Protein AF-A0A3L7UHC8-F1 (afdb_monomer_lite)

Radius of gyration: 29.89 Å; chains: 1; bounding box: 54×93×77 Å

Structure (mmCIF, N/CA/C/O backbone):
data_AF-A0A3L7UHC8-F1
#
_entry.id   AF-A0A3L7UHC8-F1
#
loop_
_atom_site.group_PDB
_atom_site.id
_atom_site.type_symbol
_atom_site.label_atom_id
_atom_site.label_alt_id
_atom_site.label_comp_id
_atom_site.label_asym_id
_atom_site.label_entity_id
_atom_site.label_seq_id
_atom_site.pdbx_PDB_ins_code
_atom_site.Cartn_x
_atom_site.Cartn_y
_atom_site.Cartn_z
_atom_site.occupancy
_atom_site.B_iso_or_equiv
_atom_site.auth_seq_id
_atom_site.auth_comp_id
_atom_site.auth_asym_id
_atom_site.auth_atom_id
_atom_site.pdbx_PDB_model_num
ATOM 1 N N . MET A 1 1 ? 0.413 15.282 1.209 1.00 31.16 1 MET A N 1
ATOM 2 C CA . MET A 1 1 ? 1.283 16.428 0.841 1.00 31.16 1 MET A CA 1
ATOM 3 C C . MET A 1 1 ? 1.258 16.576 -0.677 1.00 31.16 1 MET A C 1
ATOM 5 O O . MET A 1 1 ? 1.515 15.592 -1.355 1.00 31.16 1 MET A O 1
ATOM 9 N N . LYS A 1 2 ? 0.873 17.742 -1.217 1.00 27.38 2 LYS A N 1
ATOM 10 C CA . LYS A 1 2 ? 0.782 17.977 -2.672 1.00 27.38 2 LYS A CA 1
ATOM 11 C C . LYS A 1 2 ? 2.159 18.363 -3.230 1.00 27.38 2 LYS A C 1
ATOM 13 O O . LYS A 1 2 ? 2.728 19.354 -2.784 1.00 27.38 2 LYS A O 1
ATOM 18 N N . PHE A 1 3 ? 2.665 17.609 -4.205 1.00 29.52 3 PHE A N 1
ATOM 19 C CA . PHE A 1 3 ? 3.822 17.989 -5.020 1.00 29.52 3 PHE A CA 1
ATOM 20 C C . PHE A 1 3 ? 3.329 18.701 -6.285 1.00 29.52 3 PHE A C 1
ATOM 22 O O . PHE A 1 3 ? 2.636 18.106 -7.104 1.00 29.52 3 PHE A O 1
ATOM 29 N N . SER A 1 4 ? 3.673 19.979 -6.442 1.00 35.22 4 SER A N 1
ATOM 30 C CA . SER A 1 4 ? 3.454 20.737 -7.676 1.00 35.22 4 SER A CA 1
ATOM 31 C C . SER A 1 4 ? 4.645 20.548 -8.615 1.00 35.22 4 SER A C 1
ATOM 33 O O . SER A 1 4 ? 5.765 20.950 -8.294 1.00 35.22 4 SER A O 1
ATOM 35 N N . SER A 1 5 ? 4.397 19.937 -9.773 1.00 32.00 5 SER A N 1
ATOM 36 C CA . SER A 1 5 ? 5.367 19.745 -10.847 1.00 32.00 5 SER A CA 1
ATOM 37 C C . SER A 1 5 ? 5.639 21.050 -11.594 1.00 32.00 5 SER A C 1
ATOM 39 O O . SER A 1 5 ? 4.734 21.667 -12.155 1.00 32.00 5 SER A O 1
ATOM 41 N N . TRP A 1 6 ? 6.910 21.426 -11.639 1.00 29.14 6 TRP A N 1
ATOM 42 C CA . TRP A 1 6 ? 7.476 22.415 -12.547 1.00 29.14 6 TRP A CA 1
ATOM 43 C C . TRP A 1 6 ? 7.747 21.735 -13.894 1.00 29.14 6 TRP A C 1
ATOM 45 O O . TRP A 1 6 ? 8.460 20.735 -13.918 1.00 29.14 6 TRP A O 1
ATOM 55 N N . LEU A 1 7 ? 7.240 22.274 -15.005 1.00 32.97 7 LEU A N 1
ATOM 56 C CA . LEU A 1 7 ? 7.819 22.033 -16.327 1.00 32.97 7 LEU A CA 1
ATOM 57 C C . LEU A 1 7 ? 7.725 23.293 -17.194 1.00 32.97 7 LEU A C 1
ATOM 59 O O . LEU A 1 7 ? 6.696 23.943 -17.344 1.00 32.97 7 LEU A O 1
ATOM 63 N N . SER A 1 8 ? 8.901 23.603 -17.709 1.00 38.16 8 SER A N 1
ATOM 64 C CA . SER A 1 8 ? 9.373 24.691 -18.550 1.00 38.16 8 SER A CA 1
ATOM 65 C C . SER A 1 8 ? 8.695 24.830 -19.914 1.00 38.16 8 SER A C 1
ATOM 67 O O . SER A 1 8 ? 8.388 23.836 -20.565 1.00 38.16 8 SER A O 1
ATOM 69 N N . SER A 1 9 ? 8.687 26.057 -20.445 1.00 33.69 9 SER A N 1
ATOM 70 C CA . SER A 1 9 ? 8.876 26.267 -21.884 1.00 33.69 9 SER A CA 1
ATOM 71 C C . SER A 1 9 ? 9.825 27.442 -22.145 1.00 33.69 9 SER A C 1
ATOM 73 O O . SER A 1 9 ? 9.627 28.569 -21.701 1.00 33.69 9 SER A O 1
ATOM 75 N N . TRP A 1 10 ? 10.917 27.136 -22.842 1.00 31.08 10 TRP A N 1
ATOM 76 C CA . TRP A 1 10 ? 11.768 28.087 -23.546 1.00 31.08 10 TRP A CA 1
ATOM 77 C C . TRP A 1 10 ? 11.286 28.133 -24.994 1.00 31.08 10 TRP A C 1
ATOM 79 O O . TRP A 1 10 ? 11.260 27.080 -25.621 1.00 31.08 10 TRP A O 1
ATOM 89 N N . THR A 1 11 ? 11.047 29.321 -25.560 1.00 38.72 11 THR A N 1
ATOM 90 C CA . THR A 1 11 ? 11.481 29.617 -26.938 1.00 38.72 11 THR A CA 1
ATOM 91 C C . THR A 1 11 ? 11.469 31.113 -27.279 1.00 38.72 11 THR A C 1
ATOM 93 O O . THR A 1 11 ? 10.425 31.749 -27.283 1.00 38.72 11 THR A O 1
ATOM 96 N N . ARG A 1 12 ? 12.651 31.543 -27.746 1.00 37.22 12 ARG A N 1
ATOM 97 C CA . ARG A 1 12 ? 12.969 32.477 -28.849 1.00 37.22 12 ARG A CA 1
ATOM 98 C C . ARG A 1 12 ? 12.995 33.999 -28.620 1.00 37.22 12 ARG A C 1
ATOM 100 O O . ARG A 1 12 ? 12.130 34.615 -28.019 1.00 37.22 12 ARG A O 1
ATOM 107 N N . ARG A 1 13 ? 14.086 34.546 -29.175 1.00 38.66 13 ARG A N 1
ATOM 108 C CA . ARG A 1 13 ? 14.551 35.937 -29.253 1.00 38.66 13 ARG A CA 1
ATOM 109 C C . ARG A 1 13 ? 13.853 36.748 -30.355 1.00 38.66 13 ARG A C 1
ATOM 111 O O . ARG A 1 13 ? 13.369 36.165 -31.320 1.00 38.66 13 ARG A O 1
ATOM 118 N N . ALA A 1 14 ? 14.105 38.060 -30.249 1.00 37.09 14 ALA A N 1
ATOM 119 C CA . ALA A 1 14 ? 13.962 39.161 -31.214 1.00 37.09 14 ALA A CA 1
ATOM 120 C C . ALA A 1 14 ? 12.533 39.735 -31.249 1.00 37.09 14 ALA A C 1
ATOM 122 O O . ALA A 1 14 ? 11.568 38.992 -31.251 1.00 37.09 14 ALA A O 1
ATOM 123 N N . ASP A 1 15 ? 12.320 41.048 -31.168 1.00 36.75 15 ASP A N 1
ATOM 124 C CA . ASP A 1 15 ? 12.885 42.028 -32.089 1.00 36.75 15 ASP A CA 1
ATOM 125 C C . ASP A 1 15 ? 12.864 43.466 -31.533 1.00 36.75 15 ASP A C 1
ATOM 127 O O . ASP A 1 15 ? 12.086 43.837 -30.654 1.00 36.75 15 ASP A O 1
ATOM 131 N N . TRP A 1 16 ? 13.751 44.272 -32.095 1.00 34.25 16 TRP A N 1
ATOM 132 C CA . TRP A 1 16 ? 13.975 45.686 -31.857 1.00 34.25 16 TRP A CA 1
ATOM 133 C C . TRP A 1 16 ? 13.026 46.499 -32.743 1.00 34.25 16 TRP A C 1
ATOM 135 O O . TRP A 1 16 ? 13.090 46.403 -33.964 1.00 34.25 16 TRP A O 1
ATOM 145 N N . SER A 1 17 ? 12.223 47.405 -32.178 1.00 39.28 17 SER A N 1
ATOM 146 C CA . SER A 1 17 ? 11.761 48.558 -32.960 1.00 39.28 17 SER A CA 1
ATOM 147 C C . SER A 1 17 ? 11.597 49.811 -32.103 1.00 39.28 17 SER A C 1
ATOM 149 O O . SER A 1 17 ? 10.960 49.828 -31.051 1.00 39.28 17 SER A O 1
ATOM 151 N N . LYS A 1 18 ? 12.253 50.875 -32.570 1.00 44.50 18 LYS A N 1
ATOM 152 C CA . LYS A 1 18 ? 12.157 52.242 -32.067 1.00 44.50 18 LYS A CA 1
ATOM 153 C C . LYS A 1 18 ? 10.844 52.831 -32.564 1.00 44.50 18 LYS A C 1
ATOM 155 O O . LYS A 1 18 ? 10.609 52.814 -33.768 1.00 44.50 18 LYS A O 1
ATOM 160 N N . ASN A 1 19 ? 10.058 53.446 -31.682 1.00 40.25 19 ASN A N 1
ATOM 161 C CA . ASN A 1 19 ? 8.968 54.315 -32.111 1.00 40.25 19 ASN A CA 1
ATOM 162 C C . ASN A 1 19 ? 9.126 55.712 -31.505 1.00 40.25 19 ASN A C 1
ATOM 164 O O . ASN A 1 19 ? 8.713 56.008 -30.389 1.00 40.25 19 ASN A O 1
ATOM 168 N N . THR A 1 20 ? 9.767 56.580 -32.282 1.00 43.72 20 THR A N 1
ATOM 169 C CA . THR A 1 20 ? 9.720 58.034 -32.146 1.00 43.72 20 THR A CA 1
ATOM 170 C C . THR A 1 20 ? 8.396 58.551 -32.694 1.00 43.72 20 THR A C 1
ATOM 172 O O . THR A 1 20 ? 8.173 58.485 -33.903 1.00 43.72 20 THR A O 1
ATOM 175 N N . ARG A 1 21 ? 7.568 59.177 -31.852 1.00 40.31 21 ARG A N 1
ATOM 176 C CA . ARG A 1 21 ? 6.624 60.206 -32.308 1.00 40.31 21 ARG A CA 1
ATOM 177 C C . ARG A 1 21 ? 6.673 61.420 -31.390 1.00 40.31 21 ARG A C 1
ATOM 179 O O . ARG A 1 21 ? 6.326 61.369 -30.217 1.00 40.31 21 ARG A O 1
ATOM 186 N N . ARG A 1 22 ? 7.147 62.513 -31.989 1.00 38.06 22 ARG A N 1
ATOM 187 C CA . ARG A 1 22 ? 7.043 63.892 -31.518 1.00 38.06 22 ARG A CA 1
ATOM 188 C C . ARG A 1 22 ? 5.579 64.315 -31.596 1.00 38.06 22 ARG A C 1
ATOM 190 O O . ARG A 1 22 ? 5.016 64.280 -32.684 1.00 38.06 22 ARG A O 1
ATOM 197 N N . THR A 1 23 ? 5.043 64.850 -30.509 1.00 43.47 23 THR A N 1
ATOM 198 C CA . THR A 1 23 ? 3.984 65.863 -30.571 1.00 43.47 23 THR A CA 1
ATOM 199 C C . THR A 1 23 ? 4.251 66.921 -29.511 1.00 43.47 23 THR A C 1
ATOM 201 O O . THR A 1 23 ? 4.270 66.640 -28.315 1.00 43.47 23 THR A O 1
ATOM 204 N N . ALA A 1 24 ? 4.500 68.136 -30.002 1.00 40.25 24 ALA A N 1
ATOM 205 C CA . ALA A 1 24 ? 4.429 69.391 -29.266 1.00 40.25 24 ALA A CA 1
ATOM 206 C C . ALA A 1 24 ? 3.095 69.449 -28.493 1.00 40.25 24 ALA A C 1
ATOM 208 O O . ALA A 1 24 ? 2.063 69.039 -29.006 1.00 40.25 24 ALA A O 1
ATOM 209 N N . GLY A 1 25 ? 3.056 69.857 -27.231 1.00 37.41 25 GLY A N 1
ATOM 210 C CA . GLY A 1 25 ? 3.494 71.169 -26.781 1.00 37.41 25 GLY A CA 1
ATOM 211 C C . GLY A 1 25 ? 2.281 72.096 -26.724 1.00 37.41 25 GLY A C 1
ATOM 212 O O . GLY A 1 25 ? 2.144 72.987 -27.553 1.00 37.41 25 GLY A O 1
ATOM 213 N N . ARG A 1 26 ? 1.398 71.887 -25.740 1.00 38.38 26 ARG A N 1
ATOM 214 C CA . ARG A 1 26 ? 0.415 72.892 -25.321 1.00 38.38 26 ARG A CA 1
ATOM 215 C C . ARG A 1 26 ? 0.390 72.932 -23.796 1.00 38.38 26 ARG A C 1
ATOM 217 O O . ARG A 1 26 ? -0.016 71.978 -23.142 1.00 38.38 26 ARG A O 1
ATOM 224 N N . ARG A 1 27 ? 0.940 74.020 -23.257 1.00 40.25 27 ARG A N 1
ATOM 225 C CA . ARG A 1 27 ? 1.004 74.327 -21.829 1.00 40.25 27 ARG A CA 1
ATOM 226 C C . ARG A 1 27 ? -0.381 74.766 -21.368 1.00 40.25 27 ARG A C 1
ATOM 228 O O . ARG A 1 27 ? -0.814 75.838 -21.771 1.00 40.25 27 ARG A O 1
ATOM 235 N N . ASN A 1 28 ? -1.013 73.975 -20.509 1.00 43.28 28 ASN A N 1
ATOM 236 C CA . ASN A 1 28 ? -2.066 74.456 -19.624 1.00 43.28 28 ASN A CA 1
ATOM 237 C C . ASN A 1 28 ? -1.574 74.279 -18.188 1.00 43.28 28 ASN A C 1
ATOM 239 O O . ASN A 1 28 ? -1.366 73.165 -17.714 1.00 43.28 28 ASN A O 1
ATOM 243 N N . SER A 1 29 ? -1.322 75.415 -17.548 1.00 48.50 29 SER A N 1
ATOM 244 C CA . SER A 1 29 ? -0.956 75.543 -16.147 1.00 48.50 29 SER A CA 1
ATOM 245 C C . SER A 1 29 ? -2.199 75.358 -15.283 1.00 48.50 29 SER A C 1
ATOM 247 O O . SER A 1 29 ? -3.088 76.200 -15.313 1.00 48.50 29 SER A O 1
ATOM 249 N N . ALA A 1 30 ? -2.244 74.281 -14.511 1.00 40.09 30 ALA A N 1
ATOM 250 C CA . ALA A 1 30 ? -2.986 74.177 -13.260 1.00 40.09 30 ALA A CA 1
ATOM 251 C C . ALA A 1 30 ? -2.493 72.902 -12.577 1.00 40.09 30 ALA A C 1
ATOM 253 O O . ALA A 1 30 ? -2.574 71.830 -13.167 1.00 40.09 30 ALA A O 1
ATOM 254 N N . ALA A 1 31 ? -1.928 73.017 -11.379 1.00 47.94 31 ALA A N 1
ATOM 255 C CA . ALA A 1 31 ? -1.632 71.864 -10.543 1.00 47.94 31 ALA A CA 1
ATOM 256 C C . ALA A 1 31 ? -2.908 71.494 -9.774 1.00 47.94 31 ALA A C 1
ATOM 258 O O . ALA A 1 31 ? -3.358 72.313 -8.970 1.00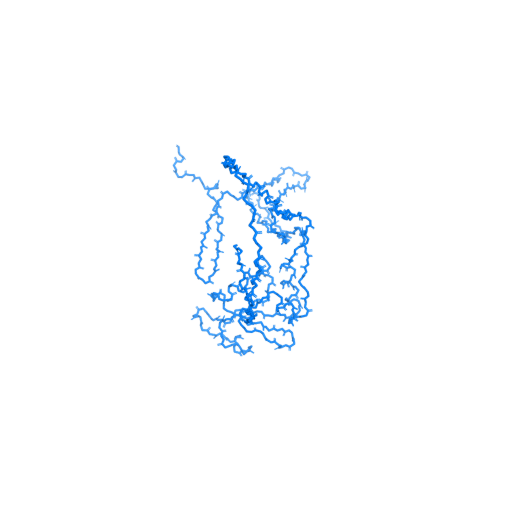 47.94 31 ALA A O 1
ATOM 259 N N . PRO A 1 32 ? -3.503 70.305 -9.971 1.00 43.72 32 PRO A N 1
ATOM 260 C CA . PRO A 1 32 ? -4.400 69.740 -8.988 1.00 43.72 32 PRO A CA 1
ATOM 261 C C . PRO A 1 32 ? -3.586 68.876 -8.022 1.00 43.72 32 PRO A C 1
ATOM 263 O O . PRO A 1 32 ? -2.733 68.079 -8.416 1.00 43.72 32 PRO A O 1
ATOM 266 N N . PHE A 1 33 ? -3.840 69.086 -6.738 1.00 41.47 33 PHE A N 1
ATOM 267 C CA . PHE A 1 33 ? -3.337 68.284 -5.636 1.00 41.47 33 PHE A CA 1
ATOM 268 C C . PHE A 1 33 ? -3.555 66.794 -5.923 1.00 41.47 33 PHE A C 1
ATOM 270 O O . PHE A 1 33 ? -4.668 66.366 -6.225 1.00 41.47 33 PHE A O 1
ATOM 277 N N . GLY A 1 34 ? -2.475 66.014 -5.856 1.00 37.62 34 GLY A N 1
ATOM 278 C CA . GLY A 1 34 ? -2.530 64.571 -6.027 1.00 37.62 34 GLY A CA 1
ATOM 279 C C . GLY A 1 34 ? -3.287 63.934 -4.870 1.00 37.62 34 GLY A C 1
ATOM 280 O O . GLY A 1 34 ? -2.722 63.719 -3.802 1.00 37.62 34 GLY A O 1
ATOM 281 N N . HIS A 1 35 ? -4.553 63.602 -5.091 1.00 47.78 35 HIS A N 1
ATOM 282 C CA . HIS A 1 35 ? -5.175 62.502 -4.375 1.00 47.78 35 HIS A CA 1
ATOM 283 C C . HIS A 1 35 ? -4.781 61.237 -5.130 1.00 47.78 35 HIS A C 1
ATOM 285 O O . HIS A 1 35 ? -5.122 61.080 -6.300 1.00 47.78 35 HIS A O 1
ATOM 291 N N . ALA A 1 36 ? -3.989 60.375 -4.496 1.00 47.12 36 ALA A N 1
ATOM 292 C CA . ALA A 1 36 ? -3.724 59.055 -5.041 1.00 47.12 36 ALA A CA 1
ATOM 293 C C . ALA A 1 36 ? -5.064 58.312 -5.136 1.00 47.12 36 ALA A C 1
ATOM 295 O O . ALA A 1 36 ? -5.657 57.977 -4.110 1.00 47.12 36 ALA A O 1
ATOM 296 N N . GLU A 1 37 ? -5.564 58.089 -6.351 1.00 51.12 37 GLU A N 1
ATOM 297 C CA . GLU A 1 37 ? -6.642 57.130 -6.565 1.00 51.12 37 GLU A CA 1
ATOM 298 C C . GLU A 1 37 ? -6.097 55.747 -6.210 1.00 51.12 37 GLU A C 1
ATOM 300 O O . GLU A 1 37 ? -5.252 55.180 -6.905 1.00 51.12 37 GLU A O 1
ATOM 305 N N . VAL A 1 38 ? -6.559 55.212 -5.083 1.00 46.94 38 VAL A N 1
ATOM 306 C CA . VAL A 1 38 ? -6.360 53.807 -4.748 1.00 46.94 38 VAL A CA 1
ATOM 307 C C . VAL A 1 38 ? -7.231 53.012 -5.716 1.00 46.94 38 VAL A C 1
ATOM 309 O O . VAL A 1 38 ? -8.436 52.881 -5.515 1.00 46.94 38 VAL A O 1
ATOM 312 N N . SER A 1 39 ? -6.629 52.500 -6.790 1.00 49.91 39 SER A N 1
ATOM 313 C CA . SER A 1 39 ? -7.257 51.462 -7.607 1.00 49.91 39 SER A CA 1
ATOM 314 C C . SER A 1 39 ? -7.357 50.197 -6.761 1.00 49.91 39 SER A C 1
ATOM 316 O O . SER A 1 39 ? -6.395 49.444 -6.620 1.00 49.91 39 SER A O 1
ATOM 318 N N . MET A 1 40 ? -8.520 49.987 -6.148 1.00 46.53 40 MET A N 1
ATOM 319 C CA . MET A 1 40 ? -8.875 48.709 -5.547 1.00 46.53 40 MET A CA 1
ATOM 320 C C . MET A 1 40 ? -9.171 47.723 -6.676 1.00 46.53 40 MET A C 1
ATOM 322 O O . MET A 1 40 ? -10.309 47.587 -7.120 1.00 46.53 40 MET A O 1
ATOM 326 N N . SER A 1 41 ? -8.138 47.037 -7.154 1.00 45.50 41 SER A N 1
ATOM 327 C CA . SER A 1 41 ? -8.334 45.805 -7.910 1.00 45.50 41 SER A CA 1
ATOM 328 C C . SER A 1 41 ? -8.794 44.741 -6.920 1.00 45.50 41 SER A C 1
ATOM 330 O O . SER A 1 41 ? -7.981 44.143 -6.220 1.00 45.50 41 SER A O 1
ATOM 332 N N . ALA A 1 42 ? -10.106 44.545 -6.807 1.00 53.47 42 ALA A N 1
ATOM 333 C CA . ALA A 1 42 ? -10.628 43.322 -6.222 1.00 53.47 42 ALA A CA 1
ATOM 334 C C . ALA A 1 42 ? -10.271 42.192 -7.191 1.00 53.47 42 ALA A C 1
ATOM 336 O O . ALA A 1 42 ? -10.889 42.066 -8.249 1.00 53.47 42 ALA A O 1
ATOM 337 N N . GLU A 1 43 ? -9.236 41.417 -6.870 1.00 54.62 43 GLU A N 1
ATOM 338 C CA . GLU A 1 43 ? -9.031 40.129 -7.522 1.00 54.62 43 GLU A CA 1
ATOM 339 C C . GLU A 1 43 ? -10.286 39.293 -7.233 1.00 54.62 43 GLU A C 1
ATOM 341 O O . GLU A 1 43 ? -10.607 39.071 -6.058 1.00 54.62 43 GLU A O 1
ATOM 346 N N . PRO A 1 44 ? -11.067 38.899 -8.258 1.00 55.56 44 PRO A N 1
ATOM 347 C CA . PRO A 1 44 ? -12.171 37.986 -8.037 1.00 55.56 44 PRO A CA 1
ATOM 348 C C . PRO A 1 44 ? -11.571 36.733 -7.410 1.00 55.56 44 PRO A C 1
ATOM 350 O O . PRO A 1 44 ? -10.617 36.169 -7.941 1.00 55.56 44 PRO A O 1
ATOM 353 N N . LEU A 1 45 ? -12.091 36.352 -6.243 1.00 40.81 45 LEU A N 1
ATOM 354 C CA . LEU A 1 45 ? -11.696 35.122 -5.576 1.00 40.81 45 LEU A CA 1
ATOM 355 C C . LEU A 1 45 ? -11.877 33.999 -6.597 1.00 40.81 45 LEU A C 1
ATOM 357 O O . LEU A 1 45 ? -13.014 33.692 -6.958 1.00 40.81 45 LEU A O 1
ATOM 361 N N . GLU A 1 46 ? -10.767 33.444 -7.094 1.00 53.41 46 GLU A N 1
ATOM 362 C CA . GLU A 1 46 ? -10.777 32.221 -7.891 1.00 53.41 46 GLU A CA 1
ATOM 363 C C . GLU A 1 46 ? -11.742 31.259 -7.191 1.00 53.41 46 GLU A C 1
ATOM 365 O O . GLU A 1 46 ? -11.598 31.060 -5.974 1.00 53.41 46 GLU A O 1
ATOM 370 N N . PRO A 1 47 ? -12.766 30.725 -7.881 1.00 51.78 47 PRO A N 1
ATOM 371 C CA . PRO A 1 47 ? -13.688 29.805 -7.251 1.00 51.78 47 PRO A CA 1
ATOM 372 C C . PRO A 1 47 ? -12.849 28.652 -6.709 1.00 51.78 47 PRO A C 1
ATOM 374 O O . PRO A 1 47 ? -12.314 27.843 -7.467 1.00 51.78 47 PRO A O 1
ATOM 377 N N . ARG A 1 48 ? -12.686 28.592 -5.379 1.00 44.84 48 ARG A N 1
ATOM 378 C CA . ARG A 1 48 ? -12.175 27.390 -4.730 1.00 44.84 48 ARG A CA 1
ATOM 379 C C . ARG A 1 48 ? -13.141 26.310 -5.177 1.00 44.84 48 ARG A C 1
ATOM 381 O O . ARG A 1 48 ? -14.310 26.384 -4.806 1.00 44.84 48 ARG A O 1
ATOM 388 N N . LEU A 1 49 ? -12.675 25.377 -6.010 1.00 50.22 49 LEU A N 1
ATOM 389 C CA . LEU A 1 49 ? -13.410 24.153 -6.282 1.00 50.22 49 LEU A CA 1
ATOM 390 C C . LEU A 1 49 ? -13.737 23.560 -4.915 1.00 50.22 49 LEU A C 1
ATOM 392 O O . LEU A 1 49 ? -12.868 23.018 -4.230 1.00 50.22 49 LEU A O 1
ATOM 396 N N . VAL A 1 50 ? -14.981 23.743 -4.493 1.00 48.84 50 VAL A N 1
ATOM 397 C CA . VAL A 1 50 ? -15.594 22.880 -3.508 1.00 48.84 50 VAL A CA 1
ATOM 398 C C . VAL A 1 50 ? -15.686 21.569 -4.268 1.00 48.84 50 VAL A C 1
ATOM 400 O O . VAL A 1 50 ? -16.470 21.464 -5.209 1.00 48.84 50 VAL A O 1
ATOM 403 N N . LEU A 1 51 ? -14.774 20.640 -3.979 1.00 53.69 51 LEU A N 1
ATOM 404 C CA . LEU A 1 51 ? -14.957 19.253 -4.377 1.00 53.69 51 LEU A CA 1
ATOM 405 C C . LEU A 1 51 ? -16.276 18.853 -3.721 1.00 53.69 51 LEU A C 1
ATOM 407 O O . LEU A 1 51 ? -16.356 18.724 -2.504 1.00 53.69 51 LEU A O 1
ATOM 411 N N . ASP A 1 52 ? -17.344 18.842 -4.510 1.00 64.94 52 ASP A N 1
ATOM 412 C CA . ASP A 1 52 ? -18.595 18.237 -4.092 1.00 64.94 52 ASP A CA 1
ATOM 413 C C . ASP A 1 52 ? -18.260 16.775 -3.764 1.00 64.94 52 ASP A C 1
ATOM 415 O O . ASP A 1 52 ? -17.534 16.125 -4.523 1.00 64.94 52 ASP A O 1
ATOM 419 N N . ALA A 1 53 ? -18.740 16.278 -2.624 1.00 63.38 53 ALA A N 1
ATOM 420 C CA . ALA A 1 53 ? -18.522 14.903 -2.169 1.00 63.38 53 ALA A CA 1
ATOM 421 C C . ALA A 1 53 ? -18.985 13.864 -3.214 1.00 63.38 53 ALA A C 1
ATOM 423 O O . ALA A 1 53 ? -18.600 12.702 -3.157 1.00 63.38 53 ALA A O 1
ATOM 424 N N . SER A 1 54 ? -19.784 14.281 -4.206 1.00 70.25 54 SER A N 1
ATOM 425 C CA . SER A 1 54 ? -20.198 13.463 -5.349 1.00 70.25 54 SER A CA 1
ATOM 426 C C . SER A 1 54 ? -19.312 13.575 -6.602 1.00 70.25 54 SER A C 1
ATOM 428 O O . SER A 1 54 ? -19.623 12.958 -7.622 1.00 70.25 54 SER A O 1
ATOM 430 N N . THR A 1 55 ? -18.212 14.338 -6.567 1.00 78.06 55 THR A N 1
ATOM 431 C CA . THR A 1 55 ? -17.266 14.411 -7.690 1.00 78.06 55 THR A CA 1
ATOM 432 C C . THR A 1 55 ? -16.465 13.112 -7.801 1.00 78.06 55 THR A C 1
ATOM 434 O O . THR A 1 55 ? -15.728 12.772 -6.877 1.00 78.06 55 THR A O 1
ATOM 437 N N . PRO A 1 56 ? -16.571 12.366 -8.919 1.00 79.50 56 PRO A N 1
ATOM 438 C CA . PRO A 1 56 ? -15.754 11.178 -9.114 1.00 79.50 56 PRO A CA 1
ATOM 439 C C . PRO A 1 56 ? -14.272 11.551 -9.170 1.00 79.50 56 PRO A C 1
ATOM 441 O O . PRO A 1 56 ? -13.893 12.485 -9.880 1.00 79.50 56 PRO A O 1
ATOM 444 N N . VAL A 1 57 ? -13.449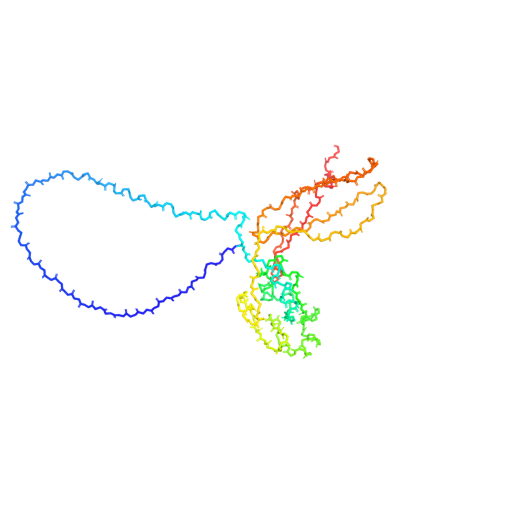 10.794 -8.451 1.00 86.69 57 VAL A N 1
ATOM 445 C CA . VAL A 1 57 ? -11.986 10.882 -8.499 1.00 86.69 57 VAL A CA 1
ATOM 446 C C . VAL A 1 57 ? -11.383 9.528 -8.858 1.00 86.69 57 VAL A C 1
ATOM 448 O O . VAL A 1 57 ? -12.089 8.520 -8.884 1.00 86.69 57 VAL A O 1
ATOM 451 N N . ASP A 1 58 ? -10.071 9.493 -9.095 1.00 91.62 58 ASP A N 1
ATOM 452 C CA . ASP A 1 58 ? -9.318 8.255 -9.301 1.00 91.62 58 ASP A CA 1
ATOM 453 C C . ASP A 1 58 ? -9.529 7.274 -8.131 1.00 91.62 58 ASP A C 1
ATOM 455 O O . ASP A 1 58 ? -9.010 7.461 -7.031 1.00 91.62 58 ASP A O 1
ATOM 459 N N . ASP A 1 59 ? -10.244 6.179 -8.384 1.00 93.06 59 ASP A N 1
ATOM 460 C CA . ASP A 1 59 ? -10.405 5.079 -7.437 1.00 93.06 59 ASP A CA 1
ATOM 461 C C . ASP A 1 59 ? -9.171 4.169 -7.508 1.00 93.06 59 ASP A C 1
ATOM 463 O O . ASP A 1 59 ? -9.078 3.208 -8.285 1.00 93.06 59 ASP A O 1
ATOM 467 N N . LEU A 1 60 ? -8.184 4.501 -6.677 1.00 93.44 60 LEU A N 1
ATOM 468 C CA . LEU A 1 60 ? -6.893 3.817 -6.627 1.00 93.44 60 LEU A CA 1
ATOM 469 C C . LEU A 1 60 ? -7.003 2.370 -6.130 1.00 93.44 60 LEU A C 1
ATOM 471 O O . LEU A 1 60 ? -6.203 1.518 -6.532 1.00 93.44 60 LEU A O 1
ATOM 475 N N . ALA A 1 61 ? -8.004 2.060 -5.301 1.00 92.44 61 ALA A N 1
ATOM 476 C CA . ALA A 1 61 ? -8.256 0.702 -4.836 1.00 92.44 61 ALA A CA 1
ATOM 477 C C . ALA A 1 61 ? -8.821 -0.173 -5.958 1.00 92.44 61 ALA A C 1
ATOM 479 O O . ALA A 1 61 ? -8.354 -1.300 -6.162 1.00 92.44 61 ALA A O 1
ATOM 480 N N . ALA A 1 62 ? -9.786 0.343 -6.722 1.00 92.88 62 ALA A N 1
ATOM 481 C CA . ALA A 1 62 ? -10.295 -0.331 -7.909 1.00 92.88 62 ALA A CA 1
ATOM 482 C C . ALA A 1 62 ? -9.204 -0.481 -8.975 1.00 92.88 62 ALA A C 1
ATOM 484 O O . ALA A 1 62 ? -9.066 -1.559 -9.559 1.00 92.88 62 ALA A O 1
ATOM 485 N N . PHE A 1 63 ? -8.376 0.547 -9.182 1.00 96.56 63 PHE A N 1
ATOM 486 C CA . PHE A 1 63 ? -7.266 0.482 -10.130 1.00 96.56 63 PHE A CA 1
ATOM 487 C C . PHE A 1 63 ? -6.238 -0.594 -9.752 1.00 96.56 63 PHE A C 1
ATOM 489 O O . PHE A 1 63 ? -5.859 -1.407 -10.595 1.00 96.56 63 PHE A O 1
ATOM 496 N N . ALA A 1 64 ? -5.835 -0.676 -8.479 1.00 97.00 64 ALA A N 1
ATOM 497 C CA . ALA A 1 64 ? -4.915 -1.708 -7.998 1.00 97.00 64 ALA A CA 1
ATOM 498 C C . ALA A 1 64 ? -5.463 -3.134 -8.204 1.00 97.00 64 ALA A C 1
ATOM 500 O O . ALA A 1 64 ? -4.743 -4.017 -8.680 1.00 97.00 64 ALA A O 1
ATOM 501 N N . LYS A 1 65 ? -6.753 -3.354 -7.909 1.00 95.94 65 LYS A N 1
ATOM 502 C CA . LYS A 1 65 ? -7.440 -4.631 -8.173 1.00 95.94 65 LYS A CA 1
ATOM 503 C C . LYS A 1 65 ? -7.478 -4.946 -9.669 1.00 95.94 65 LYS A C 1
ATOM 505 O O . LYS A 1 65 ? -7.217 -6.084 -10.056 1.00 95.94 65 LYS A O 1
ATOM 510 N N . ALA A 1 66 ? -7.764 -3.952 -10.510 1.00 97.44 66 ALA A N 1
ATOM 511 C CA . ALA A 1 66 ? -7.799 -4.111 -11.959 1.00 97.44 66 ALA A CA 1
ATOM 512 C C . ALA A 1 66 ? -6.419 -4.484 -12.523 1.00 97.44 66 ALA A C 1
ATOM 514 O O . ALA A 1 66 ? -6.326 -5.429 -13.302 1.00 97.44 66 ALA A O 1
ATOM 515 N N . LEU A 1 67 ? -5.345 -3.826 -12.071 1.00 98.06 67 LEU A N 1
ATOM 516 C CA . LEU A 1 67 ? -3.968 -4.174 -12.435 1.00 98.06 67 LEU A CA 1
ATOM 517 C C . LEU A 1 67 ? -3.633 -5.624 -12.069 1.00 98.06 67 LEU A C 1
ATOM 519 O O . LEU A 1 67 ? -3.153 -6.376 -12.918 1.00 98.06 67 LEU A O 1
ATOM 523 N N . LYS A 1 68 ? -3.932 -6.038 -10.831 1.00 97.88 68 LYS A N 1
ATOM 524 C CA . LYS A 1 68 ? -3.724 -7.419 -10.374 1.00 97.88 68 LYS A CA 1
ATOM 525 C C . LYS A 1 68 ? -4.500 -8.423 -11.230 1.00 97.88 68 LYS A C 1
ATOM 527 O O . LYS A 1 68 ? -3.923 -9.408 -11.683 1.00 97.88 68 LYS A O 1
ATOM 532 N N . ASN A 1 69 ? -5.779 -8.161 -11.494 1.00 97.69 69 ASN A N 1
ATOM 533 C CA . ASN A 1 69 ? -6.621 -9.024 -12.327 1.00 97.69 69 ASN A CA 1
ATOM 534 C C . ASN A 1 69 ? -6.154 -9.060 -13.791 1.00 97.69 69 ASN A C 1
ATOM 536 O O . ASN A 1 69 ? -6.268 -10.091 -14.446 1.00 97.69 69 ASN A O 1
ATOM 540 N N . GLY A 1 70 ? -5.583 -7.961 -14.287 1.00 96.62 70 GLY A N 1
ATOM 541 C CA . GLY A 1 70 ? -4.929 -7.868 -15.593 1.00 96.62 70 GLY A CA 1
ATOM 542 C C . GLY A 1 70 ? -3.551 -8.538 -15.659 1.00 96.62 70 GLY A C 1
ATOM 543 O O . GLY A 1 70 ? -2.887 -8.465 -16.691 1.00 96.62 70 GLY A O 1
ATOM 544 N N . GLY A 1 71 ? -3.096 -9.176 -14.575 1.00 96.62 71 GLY A N 1
ATOM 545 C CA . GLY A 1 71 ? -1.821 -9.889 -14.513 1.00 96.62 71 GLY A CA 1
ATOM 546 C C . GLY A 1 71 ? -0.597 -8.990 -14.325 1.00 96.62 71 GLY A C 1
ATOM 547 O O . GLY A 1 71 ? 0.526 -9.450 -14.529 1.00 96.62 71 GLY A O 1
ATOM 548 N N . ALA A 1 72 ? -0.776 -7.721 -13.947 1.00 98.06 72 ALA A N 1
ATOM 549 C CA . ALA A 1 72 ? 0.339 -6.856 -13.583 1.00 98.06 72 ALA A CA 1
ATOM 550 C C . ALA A 1 72 ? 0.904 -7.262 -12.214 1.00 98.06 72 ALA A C 1
ATOM 552 O O . ALA A 1 72 ? 0.174 -7.378 -11.228 1.00 98.06 72 ALA A O 1
ATOM 553 N N . THR A 1 73 ? 2.218 -7.456 -12.155 1.00 98.31 73 THR A N 1
ATOM 554 C CA . THR A 1 73 ? 2.960 -7.824 -10.947 1.00 98.31 73 THR A CA 1
ATOM 555 C C . THR A 1 73 ? 4.023 -6.774 -10.669 1.00 98.31 73 THR A C 1
ATOM 557 O O . THR A 1 73 ? 4.795 -6.421 -11.562 1.00 98.31 73 THR A O 1
ATOM 560 N N . LEU A 1 74 ? 4.057 -6.280 -9.433 1.00 98.56 74 LEU A N 1
ATOM 561 C CA . LEU A 1 74 ? 5.073 -5.355 -8.949 1.00 98.56 74 LEU A CA 1
ATOM 562 C C . LEU A 1 74 ? 6.132 -6.147 -8.185 1.00 98.56 74 LEU A C 1
ATOM 564 O O . LEU A 1 74 ? 5.903 -6.570 -7.056 1.00 98.56 74 LEU A O 1
ATOM 568 N N . TYR A 1 75 ? 7.296 -6.318 -8.792 1.00 98.50 75 TYR A N 1
ATOM 569 C CA . TYR A 1 75 ? 8.474 -6.857 -8.128 1.00 98.50 75 TYR A CA 1
ATOM 570 C C . TYR A 1 75 ? 9.255 -5.725 -7.469 1.00 98.50 75 TYR A C 1
ATOM 572 O O . TYR A 1 75 ? 9.404 -4.655 -8.055 1.00 98.50 75 TYR A O 1
ATOM 580 N N . GLY A 1 76 ? 9.780 -5.955 -6.276 1.00 97.31 76 GLY A N 1
ATOM 581 C CA . GLY A 1 76 ? 10.639 -4.996 -5.593 1.00 97.31 76 GLY A CA 1
ATOM 582 C C . GLY A 1 76 ? 10.960 -5.467 -4.188 1.00 97.31 76 GLY A C 1
ATOM 583 O O . GLY A 1 76 ? 10.521 -6.540 -3.771 1.00 97.31 76 GLY A O 1
ATOM 584 N N . ALA A 1 77 ? 11.738 -4.673 -3.467 1.00 96.19 77 ALA A N 1
ATOM 585 C CA . ALA A 1 77 ? 12.013 -4.928 -2.062 1.00 96.19 77 ALA A CA 1
ATOM 586 C C . ALA A 1 77 ? 11.135 -4.038 -1.179 1.00 96.19 77 ALA A C 1
ATOM 588 O O . ALA A 1 77 ? 11.097 -2.824 -1.367 1.00 96.19 77 ALA A O 1
ATOM 589 N N . ALA A 1 78 ? 10.435 -4.613 -0.202 1.00 92.81 78 ALA A N 1
ATOM 590 C CA . ALA A 1 78 ? 9.515 -3.868 0.660 1.00 92.81 78 ALA A CA 1
ATOM 591 C C . ALA A 1 78 ? 10.210 -2.800 1.523 1.00 92.81 78 ALA A C 1
ATOM 593 O O . ALA A 1 78 ? 9.568 -1.839 1.937 1.00 92.81 78 ALA A O 1
ATOM 594 N N . TRP A 1 79 ? 11.506 -2.970 1.786 1.00 91.81 79 TRP A N 1
ATOM 595 C CA . TRP A 1 79 ? 12.341 -2.034 2.542 1.00 91.81 79 TRP A CA 1
ATOM 596 C C . TRP A 1 79 ? 12.968 -0.937 1.670 1.00 91.81 79 TRP A C 1
ATOM 598 O O . TRP A 1 79 ? 13.527 0.030 2.192 1.00 91.81 79 TRP A O 1
ATOM 608 N N . ASP A 1 80 ? 12.908 -1.087 0.344 1.00 94.06 80 ASP A N 1
ATOM 609 C CA . ASP A 1 80 ? 13.481 -0.134 -0.593 1.00 94.06 80 ASP A CA 1
ATOM 610 C C . ASP A 1 80 ? 12.572 1.095 -0.729 1.00 94.06 80 ASP A C 1
ATOM 612 O O . ASP A 1 80 ? 11.383 1.001 -1.048 1.00 94.06 80 ASP A O 1
ATOM 616 N N . ALA A 1 81 ? 13.154 2.277 -0.522 1.00 93.81 81 ALA A N 1
ATOM 617 C CA . ALA A 1 81 ? 12.411 3.532 -0.513 1.00 93.81 81 ALA A CA 1
ATOM 618 C C . ALA A 1 81 ? 11.684 3.810 -1.841 1.00 93.81 81 ALA A C 1
ATOM 620 O O . ALA A 1 81 ? 10.583 4.357 -1.830 1.00 93.81 81 ALA A O 1
ATOM 621 N N . THR A 1 82 ? 12.262 3.417 -2.980 1.00 95.62 82 THR A N 1
ATOM 622 C CA . THR A 1 82 ? 11.662 3.648 -4.302 1.00 95.62 82 THR A CA 1
ATOM 623 C C . THR A 1 82 ? 10.440 2.758 -4.513 1.00 95.62 82 THR A C 1
ATOM 625 O O . THR A 1 82 ? 9.403 3.226 -4.999 1.00 95.62 82 THR A O 1
ATOM 628 N N . THR A 1 83 ? 10.511 1.510 -4.039 1.00 96.12 83 THR A N 1
ATOM 629 C CA . THR A 1 83 ? 9.380 0.574 -4.017 1.00 96.12 83 THR A CA 1
ATOM 630 C C . THR A 1 83 ? 8.275 1.071 -3.086 1.00 96.12 83 THR A C 1
ATOM 632 O O . THR A 1 83 ? 7.102 1.065 -3.466 1.00 96.12 83 THR A O 1
ATOM 635 N N . THR A 1 84 ? 8.629 1.589 -1.908 1.00 94.31 84 THR A N 1
ATOM 636 C CA . THR A 1 84 ? 7.673 2.215 -0.984 1.00 94.31 84 THR A CA 1
ATOM 637 C C . THR A 1 84 ? 6.981 3.419 -1.619 1.00 94.31 84 THR A C 1
ATOM 639 O O . THR A 1 84 ? 5.751 3.476 -1.627 1.00 94.31 84 THR A O 1
ATOM 642 N N . THR A 1 85 ? 7.727 4.339 -2.240 1.00 94.62 85 THR A N 1
ATOM 643 C CA . THR A 1 85 ? 7.145 5.482 -2.965 1.00 94.62 85 THR A CA 1
ATOM 644 C C . THR A 1 85 ? 6.223 5.030 -4.095 1.00 94.62 85 THR A C 1
ATOM 646 O O . THR A 1 85 ? 5.156 5.610 -4.279 1.00 94.62 85 THR A O 1
ATOM 649 N N . GLN A 1 86 ? 6.584 3.975 -4.832 1.00 97.06 86 GLN A N 1
ATOM 650 C CA . GLN A 1 86 ? 5.728 3.441 -5.890 1.00 97.06 86 GLN A CA 1
ATOM 651 C C . GLN A 1 86 ? 4.389 2.942 -5.343 1.00 97.06 86 GLN A C 1
ATOM 653 O O . GLN A 1 86 ? 3.346 3.201 -5.940 1.00 97.06 86 GLN A O 1
ATOM 658 N N . ARG A 1 87 ? 4.411 2.221 -4.218 1.00 95.19 87 ARG A N 1
ATOM 659 C CA . ARG A 1 87 ? 3.202 1.688 -3.578 1.00 95.19 87 ARG A CA 1
ATOM 660 C C . ARG A 1 87 ? 2.338 2.801 -2.988 1.00 95.19 87 ARG A C 1
ATOM 662 O O . ARG A 1 87 ? 1.123 2.742 -3.120 1.00 95.19 87 ARG A O 1
ATOM 669 N N . GLN A 1 88 ? 2.947 3.842 -2.422 1.00 93.00 88 GLN A N 1
ATOM 670 C CA . GLN A 1 88 ? 2.233 4.996 -1.860 1.00 93.00 88 GLN A CA 1
ATOM 671 C C . GLN A 1 88 ? 1.382 5.756 -2.886 1.00 93.00 88 GLN A C 1
ATOM 673 O O . GLN A 1 88 ? 0.384 6.358 -2.500 1.00 93.00 88 GLN A O 1
ATOM 678 N N . LEU A 1 89 ? 1.710 5.688 -4.184 1.00 94.38 89 LEU A N 1
ATOM 679 C CA . LEU A 1 89 ? 0.873 6.270 -5.244 1.00 94.38 89 LEU A CA 1
ATOM 680 C C . LEU A 1 89 ? -0.539 5.679 -5.298 1.00 94.38 89 LEU A C 1
ATOM 682 O O . LEU A 1 89 ? -1.416 6.298 -5.887 1.00 94.38 89 LEU A O 1
ATOM 686 N N . PHE A 1 90 ? -0.753 4.497 -4.717 1.00 93.81 90 PHE A N 1
ATOM 687 C CA . PHE A 1 90 ? -2.050 3.826 -4.688 1.00 93.81 90 PHE A CA 1
ATOM 688 C C . PHE A 1 90 ? -2.844 4.087 -3.404 1.00 93.81 90 PHE A C 1
ATOM 690 O O . PHE A 1 90 ? -3.963 3.591 -3.298 1.00 93.81 90 PHE A O 1
ATOM 697 N N . GLY A 1 91 ? -2.293 4.826 -2.432 1.00 89.50 91 GLY A N 1
ATOM 698 C CA . GLY A 1 91 ? -2.927 5.019 -1.124 1.00 89.50 91 GLY A CA 1
ATOM 699 C C . GLY A 1 91 ? -3.353 3.684 -0.505 1.00 89.50 91 GLY A C 1
ATOM 700 O O . GLY A 1 91 ? -2.601 2.705 -0.542 1.00 89.50 91 GLY A O 1
ATOM 701 N N . ASP A 1 92 ? -4.595 3.614 -0.035 1.00 84.81 92 ASP A N 1
ATOM 702 C CA . ASP A 1 92 ? -5.191 2.393 0.524 1.00 84.81 92 ASP A CA 1
ATOM 703 C C . ASP A 1 92 ? -5.306 1.257 -0.499 1.00 84.81 92 ASP A C 1
ATOM 705 O O . ASP A 1 92 ? -5.347 0.080 -0.138 1.00 84.81 92 ASP A O 1
ATOM 709 N N . GLY A 1 93 ? -5.281 1.582 -1.795 1.00 90.44 93 GLY A N 1
ATOM 710 C CA . GLY A 1 93 ? -5.252 0.616 -2.884 1.00 90.44 93 GLY A CA 1
ATOM 711 C C . GLY A 1 93 ? -3.971 -0.217 -2.944 1.00 90.44 93 GLY A C 1
ATOM 712 O O . GLY A 1 93 ? -3.971 -1.305 -3.525 1.00 90.44 93 GLY A O 1
ATOM 713 N N . ALA A 1 94 ? -2.885 0.235 -2.308 1.00 92.81 94 ALA A N 1
ATOM 714 C CA . ALA A 1 94 ? -1.590 -0.441 -2.330 1.00 92.81 94 ALA A CA 1
ATOM 715 C C . ALA A 1 94 ? -1.643 -1.884 -1.801 1.00 92.81 94 ALA A C 1
ATOM 717 O O . ALA A 1 94 ? -0.842 -2.722 -2.223 1.00 92.81 94 ALA A O 1
ATOM 718 N N . GLN A 1 95 ? -2.581 -2.185 -0.898 1.00 90.94 95 GLN A N 1
ATOM 719 C CA . GLN A 1 95 ? -2.786 -3.529 -0.349 1.00 90.94 95 GLN A CA 1
ATOM 720 C C . GLN A 1 95 ? -3.333 -4.530 -1.381 1.00 90.94 95 GLN A C 1
ATOM 722 O O . GLN A 1 95 ? -3.160 -5.737 -1.227 1.00 90.94 95 GLN A O 1
ATOM 727 N N . PHE A 1 96 ? -3.981 -4.046 -2.446 1.00 94.88 96 PHE A N 1
ATOM 728 C CA . PHE A 1 96 ? -4.569 -4.895 -3.484 1.00 94.88 96 PHE A CA 1
ATOM 729 C C . PHE A 1 96 ? -3.606 -5.207 -4.632 1.00 94.88 96 PHE A C 1
ATOM 731 O O . PHE A 1 96 ? -3.922 -6.047 -5.478 1.00 94.88 96 PHE A O 1
ATOM 738 N N . LEU A 1 97 ? -2.437 -4.563 -4.666 1.00 97.12 97 LEU A N 1
ATOM 739 C CA . LEU A 1 97 ? -1.408 -4.827 -5.666 1.00 97.12 97 LEU A CA 1
ATOM 740 C C . LEU A 1 97 ? -0.887 -6.264 -5.562 1.00 97.12 97 LEU A C 1
ATOM 742 O O . LEU A 1 97 ? -0.718 -6.811 -4.472 1.00 97.12 97 LEU A O 1
ATOM 746 N N . ASN A 1 98 ? -0.554 -6.862 -6.707 1.00 97.94 98 ASN A N 1
ATOM 747 C CA . ASN A 1 98 ? 0.218 -8.101 -6.738 1.00 97.94 98 ASN A CA 1
ATOM 748 C C . ASN A 1 98 ? 1.708 -7.790 -6.520 1.00 97.94 98 ASN A C 1
ATOM 750 O O . ASN A 1 98 ? 2.486 -7.745 -7.474 1.00 97.94 98 ASN A O 1
ATOM 754 N N . PHE A 1 99 ? 2.078 -7.480 -5.277 1.00 98.00 99 PHE A N 1
ATOM 755 C CA . PHE A 1 99 ? 3.460 -7.206 -4.889 1.00 98.00 99 PHE A CA 1
ATOM 756 C C . PHE A 1 99 ? 4.222 -8.505 -4.602 1.00 98.00 99 PHE A C 1
ATOM 758 O O . PHE A 1 99 ? 3.731 -9.361 -3.867 1.00 98.00 99 PHE A O 1
ATOM 765 N N . VAL A 1 100 ? 5.431 -8.630 -5.149 1.00 98.06 100 VAL A N 1
ATOM 766 C CA . VAL A 1 100 ? 6.318 -9.779 -4.947 1.00 98.06 100 VAL A CA 1
ATOM 767 C C . VAL A 1 100 ? 7.661 -9.309 -4.401 1.00 98.06 100 VAL A C 1
ATOM 769 O O . VAL A 1 100 ? 8.388 -8.568 -5.065 1.00 98.06 100 VAL A O 1
ATOM 772 N N . GLU A 1 101 ? 7.988 -9.793 -3.202 1.00 97.06 101 GLU A N 1
ATOM 773 C CA . GLU A 1 101 ? 9.262 -9.544 -2.531 1.00 97.06 101 GLU A CA 1
ATOM 774 C C . GLU A 1 101 ? 10.406 -10.274 -3.248 1.00 97.06 101 GLU A C 1
ATOM 776 O O . GLU A 1 101 ? 10.379 -11.499 -3.423 1.00 97.06 101 GLU A O 1
ATOM 781 N N . VAL A 1 102 ? 11.426 -9.519 -3.657 1.00 97.94 102 VAL A N 1
ATOM 782 C CA . VAL A 1 102 ? 12.579 -10.045 -4.410 1.00 97.94 102 VAL A CA 1
ATOM 783 C C . VAL A 1 102 ? 13.855 -10.152 -3.585 1.00 97.94 102 VAL A C 1
ATOM 785 O O . VAL A 1 102 ? 14.884 -10.560 -4.123 1.00 97.94 102 VAL A O 1
ATOM 788 N N . THR A 1 103 ? 13.809 -9.829 -2.290 1.00 97.38 103 THR A N 1
ATOM 789 C CA . THR A 1 103 ? 14.957 -9.976 -1.392 1.00 97.38 103 THR A CA 1
ATOM 790 C C . THR A 1 103 ? 14.749 -11.038 -0.317 1.00 97.38 103 THR A C 1
ATOM 792 O O . THR A 1 103 ? 13.629 -11.441 0.000 1.00 97.38 103 THR A O 1
ATOM 795 N N . ASN A 1 104 ? 15.858 -11.561 0.196 1.00 96.81 104 ASN A N 1
ATOM 796 C CA . ASN A 1 104 ? 15.907 -12.350 1.420 1.00 96.81 104 ASN A CA 1
ATOM 797 C C . ASN A 1 104 ? 15.971 -11.413 2.640 1.00 96.81 104 ASN A C 1
ATOM 799 O O . ASN A 1 104 ? 16.138 -10.200 2.511 1.00 96.81 104 ASN A O 1
ATOM 803 N N . ALA A 1 105 ? 15.915 -11.984 3.845 1.00 94.25 105 ALA A N 1
ATOM 804 C CA . ALA A 1 105 ? 16.029 -11.219 5.090 1.00 94.25 105 ALA A CA 1
ATOM 805 C C . ALA A 1 105 ? 17.366 -10.460 5.237 1.00 94.25 105 ALA A C 1
ATOM 807 O O . ALA A 1 105 ? 17.419 -9.454 5.936 1.00 94.25 105 ALA A O 1
ATOM 808 N N . ASP A 1 106 ? 18.433 -10.913 4.573 1.00 95.00 106 ASP A N 1
ATOM 809 C CA . ASP A 1 106 ? 19.738 -10.237 4.528 1.00 95.00 106 ASP A CA 1
ATOM 810 C C . ASP A 1 106 ? 19.841 -9.177 3.411 1.00 95.00 106 ASP A C 1
ATOM 812 O O . ASP A 1 106 ? 20.931 -8.688 3.120 1.00 95.00 106 ASP A O 1
ATOM 816 N N . HIS A 1 107 ? 18.711 -8.836 2.778 1.00 94.50 107 HIS A N 1
ATOM 817 C CA . HIS A 1 107 ? 18.577 -7.895 1.662 1.00 94.50 107 HIS A CA 1
ATOM 818 C C . HIS A 1 107 ? 19.258 -8.324 0.348 1.00 94.50 107 HIS A C 1
ATOM 820 O O . HIS A 1 107 ? 19.241 -7.567 -0.626 1.00 94.50 107 HIS A O 1
ATOM 826 N N . SER A 1 108 ? 19.811 -9.537 0.264 1.00 96.50 108 SER A N 1
ATOM 827 C CA . SER A 1 108 ? 20.286 -10.105 -1.003 1.00 96.50 108 SER A CA 1
ATOM 828 C C . SER A 1 108 ? 19.116 -10.500 -1.913 1.00 96.50 108 SER A C 1
ATOM 830 O O . SER A 1 108 ? 18.022 -10.793 -1.429 1.00 96.50 108 SER A O 1
ATOM 832 N N . LEU A 1 109 ? 19.323 -10.533 -3.235 1.00 97.81 109 LEU A N 1
ATOM 833 C CA . LEU A 1 109 ? 18.296 -11.000 -4.176 1.00 97.81 109 LEU A CA 1
ATOM 834 C C . LEU A 1 109 ? 17.964 -12.482 -3.945 1.00 97.81 109 LEU A C 1
ATOM 836 O O . LEU A 1 109 ? 18.855 -13.321 -3.803 1.00 97.81 109 LEU A O 1
ATOM 840 N N . ASN A 1 110 ? 16.672 -12.806 -3.939 1.00 97.75 110 ASN A N 1
ATOM 841 C CA . ASN A 1 110 ? 16.177 -14.162 -3.724 1.00 97.75 110 ASN A CA 1
ATOM 842 C C . ASN A 1 110 ? 15.997 -14.940 -5.045 1.00 97.75 110 ASN A C 1
ATOM 844 O O . ASN A 1 110 ? 16.203 -14.432 -6.150 1.00 97.75 110 ASN A O 1
ATOM 848 N N . SER A 1 111 ? 15.610 -16.213 -4.948 1.00 97.62 111 SER A N 1
ATOM 849 C CA . SER A 1 111 ? 15.383 -17.065 -6.123 1.00 97.62 111 SER A CA 1
ATOM 850 C C . SER A 1 111 ? 14.248 -16.561 -7.024 1.00 97.62 111 SER A C 1
ATOM 852 O O . SER A 1 111 ? 14.334 -16.723 -8.241 1.00 97.62 111 SER A O 1
ATOM 854 N N . THR A 1 112 ? 13.227 -15.907 -6.461 1.00 97.31 112 THR A N 1
ATOM 855 C CA . THR A 1 112 ? 12.134 -15.277 -7.218 1.00 97.31 112 THR A CA 1
ATOM 856 C C . THR A 1 112 ? 12.650 -14.152 -8.105 1.00 97.31 112 THR A C 1
ATOM 858 O O . THR A 1 112 ? 12.201 -14.029 -9.247 1.00 97.31 112 THR A O 1
ATOM 861 N N . ALA A 1 113 ? 13.622 -13.371 -7.624 1.00 97.25 113 ALA A N 1
ATOM 862 C CA . ALA A 1 113 ? 14.278 -12.343 -8.422 1.00 97.25 113 ALA A CA 1
ATOM 863 C C . ALA A 1 113 ? 14.936 -12.955 -9.667 1.00 97.25 113 ALA A C 1
ATOM 865 O O . ALA A 1 113 ? 14.632 -12.560 -10.792 1.00 97.25 113 ALA A O 1
ATOM 866 N N . ASN A 1 114 ? 15.756 -13.992 -9.467 1.00 96.00 114 ASN A N 1
ATOM 867 C CA . ASN A 1 114 ? 16.452 -14.692 -10.548 1.00 96.00 114 ASN A CA 1
ATOM 868 C C . ASN A 1 114 ? 15.474 -15.322 -11.550 1.00 96.00 114 ASN A C 1
ATOM 870 O O . ASN A 1 114 ? 15.622 -15.130 -12.755 1.00 96.00 114 ASN A O 1
ATOM 874 N N . ALA A 1 115 ? 14.435 -16.011 -11.066 1.00 96.88 115 ALA A N 1
ATOM 875 C CA . ALA A 1 115 ? 13.423 -16.649 -11.911 1.00 96.88 115 ALA A CA 1
ATOM 876 C C . ALA A 1 115 ? 12.665 -15.646 -12.800 1.00 96.88 115 ALA A C 1
ATOM 878 O O . ALA A 1 115 ? 12.248 -15.989 -13.904 1.00 96.88 115 ALA A O 1
ATOM 879 N N . ASN A 1 116 ? 12.518 -14.400 -12.340 1.00 96.19 116 ASN A N 1
ATOM 880 C CA . ASN A 1 116 ? 11.819 -13.335 -13.058 1.00 96.19 116 ASN A CA 1
ATOM 881 C C . ASN A 1 116 ? 12.771 -12.323 -13.714 1.00 96.19 116 ASN A C 1
ATOM 883 O O . ASN A 1 116 ? 12.327 -11.269 -14.180 1.00 96.19 116 ASN A O 1
ATOM 887 N N . ASN A 1 117 ? 14.073 -12.622 -13.791 1.00 95.69 117 ASN A N 1
ATOM 888 C CA . ASN A 1 117 ? 15.103 -11.730 -14.336 1.00 95.69 117 ASN A CA 1
ATOM 889 C C . ASN A 1 117 ? 15.062 -10.322 -13.704 1.00 95.69 117 ASN A C 1
ATOM 891 O O . ASN A 1 117 ? 15.113 -9.309 -14.401 1.00 95.69 117 ASN A O 1
ATOM 895 N N . ILE A 1 118 ? 14.874 -10.253 -12.387 1.00 97.19 118 ILE A N 1
ATOM 896 C CA . ILE A 1 118 ? 14.943 -9.027 -11.590 1.00 97.19 118 ILE A CA 1
ATOM 897 C C . ILE A 1 118 ? 16.360 -8.918 -11.034 1.00 97.19 118 ILE A C 1
ATOM 899 O O . ILE A 1 118 ? 16.809 -9.789 -10.295 1.00 97.19 118 ILE A O 1
ATOM 903 N N . THR A 1 119 ? 17.063 -7.851 -11.404 1.00 95.31 119 THR A N 1
ATOM 904 C CA . THR A 1 119 ? 18.472 -7.631 -11.039 1.00 95.31 119 THR A CA 1
ATOM 905 C C . THR A 1 119 ? 18.668 -6.488 -10.044 1.00 95.31 119 THR A C 1
ATOM 907 O O . THR A 1 119 ? 19.796 -6.218 -9.637 1.00 95.31 119 THR A O 1
ATOM 910 N N . THR A 1 120 ? 17.591 -5.807 -9.645 1.00 94.56 120 THR A N 1
ATOM 911 C CA . THR A 1 120 ? 17.610 -4.657 -8.732 1.00 94.56 120 THR A CA 1
ATOM 912 C C . THR A 1 120 ? 16.478 -4.757 -7.704 1.00 94.56 120 THR A C 1
ATOM 914 O O . THR A 1 120 ? 15.509 -5.487 -7.904 1.00 94.56 120 THR A O 1
ATOM 917 N N . THR A 1 121 ? 16.595 -4.025 -6.593 1.00 95.31 121 THR A N 1
ATOM 918 C CA . THR A 1 121 ? 15.567 -3.932 -5.534 1.00 95.31 121 THR A CA 1
ATOM 919 C C . THR A 1 121 ? 14.500 -2.871 -5.814 1.00 95.31 121 THR A C 1
ATOM 921 O O . THR A 1 121 ? 13.474 -2.829 -5.132 1.00 95.31 121 THR A O 1
ATOM 924 N N . SER A 1 122 ? 14.740 -2.018 -6.814 1.00 96.00 122 SER A N 1
ATOM 925 C CA . SER A 1 122 ? 13.821 -0.980 -7.279 1.00 96.00 122 SER A CA 1
ATOM 926 C C . SER A 1 122 ? 12.561 -1.581 -7.912 1.00 96.00 122 SER A C 1
ATOM 928 O O . SER A 1 122 ? 12.619 -2.678 -8.481 1.00 96.00 122 SER A O 1
ATOM 930 N N . PRO A 1 123 ? 11.426 -0.859 -7.885 1.00 98.00 123 PRO A N 1
ATOM 931 C CA . PRO A 1 123 ? 10.163 -1.384 -8.371 1.00 98.00 123 PRO A CA 1
ATOM 932 C C . PRO A 1 123 ? 10.277 -1.744 -9.851 1.00 98.00 123 PRO A C 1
ATOM 934 O O . PRO A 1 123 ? 10.732 -0.948 -10.669 1.00 98.00 123 PRO A O 1
ATOM 937 N N . THR A 1 124 ? 9.855 -2.948 -10.202 1.00 98.38 124 THR A N 1
ATOM 938 C CA . THR A 1 124 ? 9.783 -3.427 -11.578 1.00 98.38 124 THR A CA 1
ATOM 939 C C . THR A 1 124 ? 8.405 -4.010 -11.819 1.00 98.38 124 THR A C 1
ATOM 941 O O . THR A 1 124 ? 8.024 -5.020 -11.229 1.00 98.38 124 THR A O 1
ATOM 944 N N . TRP A 1 125 ? 7.658 -3.383 -12.717 1.00 98.44 125 TRP A N 1
ATOM 945 C CA . TRP A 1 125 ? 6.365 -3.873 -13.165 1.00 98.44 125 TRP A CA 1
ATOM 946 C C . TRP A 1 125 ? 6.551 -4.858 -14.306 1.00 98.44 125 TRP A C 1
ATOM 948 O O . TRP A 1 125 ? 7.263 -4.568 -15.267 1.00 98.44 125 TRP A O 1
ATOM 958 N N . VAL A 1 126 ? 5.880 -6.000 -14.217 1.00 98.00 126 VAL A N 1
ATOM 959 C CA . VAL A 1 126 ? 5.778 -6.993 -15.289 1.00 98.00 126 VAL A CA 1
ATOM 960 C C . VAL A 1 126 ? 4.299 -7.240 -15.553 1.00 98.00 126 VAL A C 1
ATOM 962 O O . VAL A 1 126 ? 3.550 -7.544 -14.629 1.00 98.00 126 VAL A O 1
ATOM 965 N N . PHE A 1 127 ? 3.874 -7.086 -16.803 1.00 97.31 127 PHE A N 1
ATOM 966 C CA . PHE A 1 127 ? 2.474 -7.237 -17.215 1.00 97.31 127 PHE A CA 1
ATOM 967 C C . PHE A 1 127 ? 2.242 -8.611 -17.859 1.00 97.31 127 PHE A C 1
ATOM 969 O O . PHE A 1 127 ? 3.202 -9.289 -18.227 1.00 97.31 127 PHE A O 1
ATOM 976 N N . ALA A 1 128 ? 0.981 -9.018 -18.052 1.00 92.50 128 ALA A N 1
ATOM 977 C CA . ALA A 1 128 ? 0.636 -10.332 -18.612 1.00 92.50 128 ALA A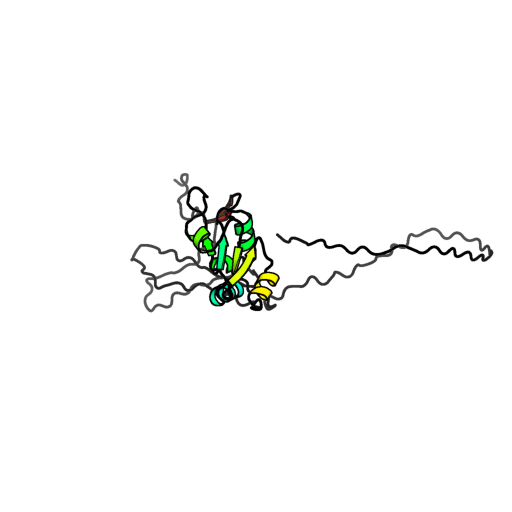 CA 1
ATOM 978 C C . ALA A 1 128 ? 1.361 -10.645 -19.940 1.00 92.50 128 ALA A C 1
ATOM 980 O O . ALA A 1 128 ? 1.856 -11.755 -20.132 1.00 92.50 128 ALA A O 1
ATOM 981 N N . GLY A 1 129 ? 1.520 -9.643 -20.814 1.00 89.56 129 GLY A N 1
ATOM 982 C CA . GLY A 1 129 ? 2.265 -9.744 -22.077 1.00 89.56 129 GLY A CA 1
ATOM 983 C C . GLY A 1 129 ? 3.796 -9.770 -21.945 1.00 89.56 129 GLY A C 1
ATOM 984 O O . GLY A 1 129 ? 4.484 -9.565 -22.939 1.00 89.56 129 GLY A O 1
ATOM 985 N N . GLN A 1 130 ? 4.339 -9.958 -20.738 1.00 91.31 130 GLN A N 1
ATOM 986 C CA . GLN A 1 130 ? 5.773 -9.954 -20.400 1.00 91.31 130 GLN A CA 1
ATOM 987 C C . GLN A 1 130 ? 6.508 -8.623 -20.633 1.00 91.31 130 GLN A C 1
ATOM 989 O O . GLN A 1 130 ? 7.704 -8.521 -20.359 1.00 91.31 130 GLN A O 1
ATOM 994 N N . SER A 1 131 ? 5.810 -7.573 -21.078 1.00 95.88 131 SER A N 1
ATOM 995 C CA . SER A 1 131 ? 6.347 -6.212 -21.105 1.00 95.88 131 SER A CA 1
ATOM 996 C C . SER A 1 131 ? 6.699 -5.738 -19.696 1.00 95.88 131 SER A C 1
ATOM 998 O O . SER A 1 131 ? 6.030 -6.131 -18.734 1.00 95.88 131 SER A O 1
ATOM 1000 N N . ARG A 1 132 ? 7.713 -4.873 -19.576 1.00 96.62 132 ARG A N 1
ATOM 1001 C CA . ARG A 1 132 ? 8.249 -4.436 -18.282 1.00 96.62 132 ARG A CA 1
ATOM 1002 C C . ARG A 1 132 ? 8.421 -2.927 -18.218 1.00 96.62 132 ARG A C 1
ATOM 1004 O O . ARG A 1 132 ? 8.829 -2.317 -19.202 1.00 96.62 132 ARG A O 1
ATOM 1011 N N . LEU A 1 133 ? 8.189 -2.361 -17.039 1.00 97.88 133 LEU A N 1
ATOM 1012 C CA . LEU A 1 133 ? 8.580 -0.996 -16.690 1.00 97.88 133 LEU A CA 1
ATOM 1013 C C . LEU A 1 133 ? 9.446 -1.048 -15.431 1.00 97.88 133 LEU A C 1
ATOM 1015 O O . LEU A 1 133 ? 9.051 -1.655 -14.438 1.00 97.88 133 LEU A O 1
ATOM 1019 N N . VAL A 1 134 ? 10.630 -0.441 -15.479 1.00 96.88 134 VAL A N 1
ATOM 1020 C CA .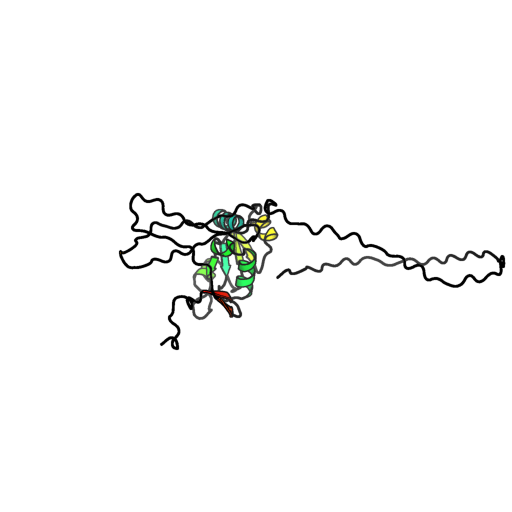 VAL A 1 134 ? 11.616 -0.470 -14.386 1.00 96.88 134 VAL A CA 1
ATOM 1021 C C . VAL A 1 134 ? 11.685 0.900 -13.718 1.00 96.88 134 VAL A C 1
ATOM 1023 O O . VAL A 1 134 ? 11.657 1.926 -14.394 1.00 96.88 134 VAL A O 1
ATOM 1026 N N . GLY A 1 135 ? 11.803 0.911 -12.393 1.00 97.06 135 GLY A N 1
ATOM 1027 C CA . GLY A 1 135 ? 11.792 2.115 -11.571 1.00 97.06 135 GLY A CA 1
ATOM 1028 C C . GLY A 1 135 ? 10.383 2.661 -11.346 1.00 97.06 135 GLY A C 1
ATOM 1029 O O . GLY A 1 135 ? 9.387 2.086 -11.796 1.00 97.06 135 GLY A O 1
ATOM 1030 N N . ASN A 1 136 ? 10.295 3.782 -10.627 1.00 97.06 136 ASN A N 1
ATOM 1031 C CA . ASN A 1 136 ? 9.015 4.414 -10.321 1.00 97.06 136 ASN A CA 1
ATOM 1032 C C . ASN A 1 136 ? 8.260 4.814 -11.592 1.00 97.06 136 ASN A C 1
ATOM 1034 O O . ASN A 1 136 ? 8.823 5.397 -12.515 1.00 97.06 136 ASN A O 1
ATOM 1038 N N . GLN A 1 137 ? 6.963 4.529 -11.596 1.00 98.38 137 GLN A N 1
ATOM 1039 C CA . GLN A 1 137 ? 6.033 4.804 -12.682 1.00 98.38 137 GLN A CA 1
ATOM 1040 C C . GLN A 1 137 ? 4.872 5.646 -12.174 1.00 98.38 137 GLN A C 1
ATOM 1042 O O . GLN A 1 137 ? 4.399 5.466 -11.050 1.00 98.38 137 GLN A O 1
ATOM 1047 N N . THR A 1 138 ? 4.362 6.522 -13.034 1.00 98.00 138 THR A N 1
ATOM 1048 C CA . THR A 1 138 ? 3.115 7.243 -12.769 1.00 98.00 138 THR A CA 1
ATOM 1049 C C . THR A 1 138 ? 1.914 6.312 -12.938 1.00 98.00 138 THR A C 1
ATOM 1051 O O . THR A 1 138 ? 1.971 5.347 -13.704 1.00 98.00 138 THR A O 1
ATOM 1054 N N . LEU A 1 139 ? 0.794 6.623 -12.278 1.00 97.38 139 LEU A N 1
ATOM 1055 C CA . LEU A 1 139 ? -0.460 5.878 -12.457 1.00 97.38 139 LEU A CA 1
ATOM 1056 C C . LEU A 1 139 ? -0.893 5.846 -13.932 1.00 97.38 139 LEU A C 1
ATOM 1058 O O . LEU A 1 139 ? -1.279 4.796 -14.437 1.00 97.38 139 LEU A O 1
ATOM 1062 N N . ALA A 1 140 ? -0.728 6.963 -14.650 1.00 96.94 140 ALA A N 1
ATOM 1063 C CA . ALA A 1 140 ? -1.029 7.062 -16.076 1.00 96.94 140 ALA A CA 1
ATOM 1064 C C . ALA A 1 140 ? -0.146 6.148 -16.948 1.00 96.94 140 ALA A C 1
ATOM 1066 O O . ALA A 1 140 ? -0.648 5.528 -17.883 1.00 96.94 140 ALA A O 1
ATOM 1067 N N . ALA A 1 141 ? 1.151 6.022 -16.641 1.00 97.81 141 ALA A N 1
ATOM 1068 C CA . ALA A 1 141 ? 2.042 5.111 -17.363 1.00 97.81 141 ALA A CA 1
ATOM 1069 C C . ALA A 1 141 ? 1.646 3.645 -17.136 1.00 97.81 141 ALA A C 1
ATOM 1071 O O . ALA A 1 141 ? 1.620 2.857 -18.081 1.00 97.81 141 ALA A O 1
ATOM 1072 N N . LEU A 1 142 ? 1.279 3.291 -15.900 1.00 98.00 142 LEU A N 1
ATOM 1073 C CA . LEU A 1 142 ? 0.778 1.955 -15.577 1.00 98.00 142 LEU A CA 1
ATOM 1074 C C . LEU A 1 142 ? -0.547 1.658 -16.281 1.00 98.00 142 LEU A C 1
ATOM 1076 O O . LEU A 1 142 ? -0.706 0.574 -16.833 1.00 98.00 142 LEU A O 1
ATOM 1080 N N . ALA A 1 143 ? -1.465 2.625 -16.305 1.00 97.50 143 ALA A N 1
ATOM 1081 C CA . ALA A 1 143 ? -2.751 2.518 -16.987 1.00 97.50 143 ALA A CA 1
ATOM 1082 C C . ALA A 1 143 ? -2.571 2.287 -18.494 1.00 97.50 143 ALA A C 1
ATOM 1084 O O . ALA A 1 143 ? -3.155 1.363 -19.061 1.00 97.50 143 ALA A O 1
ATOM 1085 N N . ALA A 1 144 ? -1.700 3.078 -19.129 1.00 96.94 144 ALA A N 1
ATOM 1086 C CA . ALA A 1 144 ? -1.377 2.938 -20.543 1.00 96.94 144 ALA A CA 1
ATOM 1087 C C . ALA A 1 144 ? -0.733 1.578 -20.851 1.00 96.94 144 ALA A C 1
ATOM 1089 O O . ALA A 1 144 ? -1.148 0.900 -21.788 1.00 96.94 144 ALA A O 1
ATOM 1090 N N . GLN A 1 145 ? 0.241 1.147 -20.043 1.00 97.12 145 GLN A N 1
ATOM 1091 C CA . GLN A 1 145 ? 0.952 -0.112 -20.267 1.00 97.12 145 GLN A CA 1
ATOM 1092 C C . GLN A 1 145 ? 0.072 -1.344 -20.025 1.00 97.12 145 GLN A C 1
ATOM 1094 O O . GLN A 1 145 ? 0.174 -2.326 -20.759 1.00 97.12 145 GLN A O 1
ATOM 1099 N N . ALA A 1 146 ? -0.796 -1.300 -19.013 1.00 96.44 146 ALA A N 1
ATOM 1100 C CA . ALA A 1 146 ? -1.757 -2.364 -18.744 1.00 96.44 146 ALA A CA 1
ATOM 1101 C C . ALA A 1 146 ? -2.945 -2.350 -19.717 1.00 96.44 146 ALA A C 1
ATOM 1103 O O . ALA A 1 146 ? -3.691 -3.325 -19.763 1.00 96.44 146 ALA A O 1
ATOM 1104 N N . ASN A 1 147 ? -3.130 -1.257 -20.468 1.00 95.81 147 ASN A N 1
ATOM 1105 C CA . ASN A 1 147 ? -4.348 -0.970 -21.220 1.00 95.81 147 ASN A CA 1
ATOM 1106 C C . ASN A 1 147 ? -5.605 -1.046 -20.324 1.00 95.81 147 ASN A C 1
ATOM 1108 O O . ASN A 1 147 ? -6.620 -1.643 -20.682 1.00 95.81 147 ASN A O 1
ATOM 1112 N N . ILE A 1 148 ? -5.508 -0.461 -19.125 1.00 95.81 148 ILE A N 1
ATOM 1113 C CA . ILE A 1 148 ? -6.565 -0.406 -18.108 1.00 95.81 148 ILE A CA 1
ATOM 1114 C C . ILE A 1 148 ? -6.761 1.058 -17.727 1.00 95.81 148 ILE A C 1
ATOM 1116 O O . ILE A 1 148 ? -5.847 1.685 -17.197 1.00 95.81 148 ILE A O 1
ATOM 1120 N N . ALA A 1 149 ? -7.949 1.607 -17.980 1.00 95.88 149 ALA A N 1
ATOM 1121 C CA . ALA A 1 149 ? -8.293 2.950 -17.522 1.00 95.88 149 ALA A CA 1
ATOM 1122 C C . ALA A 1 149 ? -8.355 3.005 -15.986 1.00 95.88 149 ALA A C 1
ATOM 1124 O O . ALA A 1 149 ? -8.765 2.034 -15.349 1.00 95.88 149 ALA A O 1
ATOM 1125 N N . ILE A 1 150 ? -7.983 4.145 -15.402 1.00 95.12 150 ILE A N 1
ATOM 1126 C CA . ILE A 1 150 ? -8.103 4.375 -13.958 1.00 95.12 150 ILE A CA 1
ATOM 1127 C C . ILE A 1 150 ? -9.595 4.563 -13.639 1.00 95.12 150 ILE A C 1
ATOM 1129 O O . ILE A 1 150 ? -10.190 5.528 -14.133 1.00 95.12 150 ILE A O 1
ATOM 1133 N N . PRO A 1 151 ? -10.230 3.650 -12.877 1.00 93.62 151 PRO A N 1
ATOM 1134 C CA . PRO A 1 151 ? -11.642 3.775 -12.538 1.00 93.62 151 PRO A CA 1
ATOM 1135 C C . PRO A 1 151 ? -11.901 5.069 -11.768 1.00 93.62 151 PRO A C 1
ATOM 1137 O O . PRO A 1 151 ? -11.050 5.508 -11.001 1.00 93.62 151 PRO A O 1
ATOM 1140 N N . GLN A 1 152 ? -13.070 5.671 -11.982 1.00 92.31 152 GLN A N 1
ATOM 1141 C CA . GLN A 1 152 ? -13.506 6.850 -11.238 1.00 92.31 152 GLN A CA 1
ATOM 1142 C C . GLN A 1 152 ? -14.584 6.453 -10.230 1.00 92.31 152 GLN A C 1
ATOM 1144 O O . GLN A 1 152 ? -15.492 5.693 -10.576 1.00 92.31 152 GLN A O 1
ATOM 1149 N N . GLY A 1 153 ? -14.508 6.983 -9.012 1.00 86.50 153 GLY A N 1
ATOM 1150 C CA . GLY A 1 153 ? -15.453 6.692 -7.940 1.00 86.50 153 GLY A CA 1
ATOM 1151 C C . GLY A 1 153 ? -15.502 7.789 -6.880 1.00 86.50 153 GLY A C 1
ATOM 1152 O O . GLY A 1 153 ? -14.626 8.642 -6.809 1.00 86.50 153 GLY A O 1
ATOM 1153 N N . PHE A 1 154 ? -16.564 7.764 -6.082 1.00 82.69 154 PHE A N 1
ATOM 1154 C CA . PHE A 1 154 ? -16.792 8.643 -4.921 1.00 82.69 154 PHE A CA 1
ATOM 1155 C C . PHE A 1 154 ? -17.630 7.930 -3.845 1.00 82.69 154 PHE A C 1
ATOM 1157 O O . PHE A 1 154 ? -18.174 8.544 -2.937 1.00 82.69 154 PHE A O 1
ATOM 1164 N N . THR A 1 155 ? -17.863 6.624 -4.018 1.00 84.81 155 THR A N 1
ATOM 1165 C CA . THR A 1 155 ? -18.709 5.852 -3.109 1.00 84.81 155 THR A CA 1
ATOM 1166 C C . THR A 1 155 ? -17.823 5.193 -2.063 1.00 84.81 155 THR A C 1
ATOM 1168 O O . THR A 1 155 ? -16.976 4.379 -2.447 1.00 84.81 155 THR A O 1
ATOM 1171 N N . PRO A 1 156 ? -18.035 5.472 -0.768 1.00 88.50 156 PRO A N 1
ATOM 1172 C CA . PRO A 1 156 ? -17.291 4.805 0.278 1.00 88.50 156 PRO A CA 1
ATOM 1173 C C . PRO A 1 156 ? -17.657 3.320 0.337 1.00 88.50 156 PRO A C 1
ATOM 1175 O O . PRO A 1 156 ? -18.804 2.912 0.133 1.00 88.50 156 PRO A O 1
ATOM 1178 N N . GLY A 1 157 ? -16.659 2.497 0.629 1.00 86.69 157 GLY A N 1
ATOM 1179 C CA . GLY A 1 157 ? -16.777 1.061 0.823 1.00 86.69 157 GLY A CA 1
ATO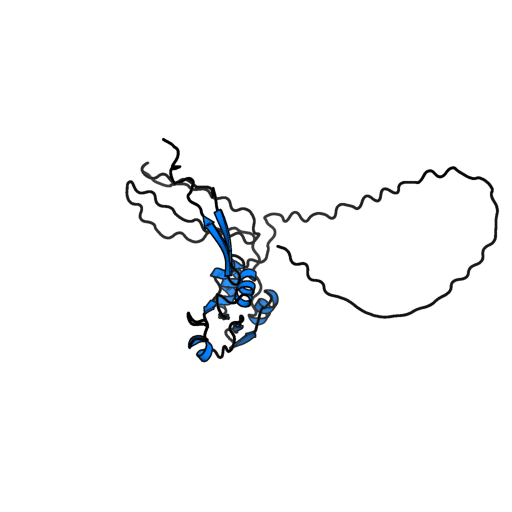M 1180 C C . GLY A 1 157 ? -16.220 0.634 2.174 1.00 86.69 157 GLY A C 1
ATOM 1181 O O . GLY A 1 157 ? -15.517 1.382 2.845 1.00 86.69 157 GLY A O 1
ATOM 1182 N N . MET A 1 158 ? -16.516 -0.602 2.569 1.00 88.62 158 MET A N 1
ATOM 1183 C CA . MET A 1 158 ? -15.912 -1.239 3.739 1.00 88.62 158 MET A CA 1
ATOM 1184 C C . MET A 1 158 ? -15.459 -2.654 3.395 1.00 88.62 158 MET A C 1
ATOM 1186 O O . MET A 1 158 ? -16.123 -3.365 2.632 1.00 88.62 158 MET A O 1
ATOM 1190 N N . ALA A 1 159 ? -14.333 -3.073 3.965 1.00 87.56 159 ALA A N 1
ATOM 1191 C CA . ALA A 1 159 ? -13.876 -4.447 3.898 1.00 87.56 159 ALA A CA 1
ATOM 1192 C C . ALA A 1 159 ? -14.905 -5.376 4.555 1.00 87.56 159 ALA A C 1
ATOM 1194 O O . ALA A 1 159 ? -15.544 -5.049 5.558 1.00 87.56 159 ALA A O 1
ATOM 1195 N N . THR A 1 160 ? -15.075 -6.565 3.979 1.00 88.81 160 THR A N 1
ATOM 1196 C CA . THR A 1 160 ? -15.978 -7.565 4.550 1.00 88.81 160 THR A CA 1
ATOM 1197 C C . THR A 1 160 ? -15.425 -8.069 5.877 1.00 88.81 160 THR A C 1
ATOM 1199 O O . THR A 1 160 ? -14.305 -8.571 5.945 1.00 88.81 160 THR A O 1
ATOM 1202 N N . ILE A 1 161 ? -16.246 -7.997 6.920 1.00 89.88 161 ILE A N 1
ATOM 1203 C CA . ILE A 1 161 ? -15.938 -8.560 8.232 1.00 89.88 161 ILE A CA 1
ATOM 1204 C C . ILE A 1 161 ? -16.484 -9.989 8.262 1.00 89.88 161 ILE A C 1
ATOM 1206 O O . ILE A 1 161 ? -17.689 -10.206 8.136 1.00 89.88 161 ILE A O 1
ATOM 1210 N N . ALA A 1 162 ? -15.596 -10.974 8.405 1.00 92.19 162 ALA A N 1
ATOM 1211 C CA . ALA A 1 162 ? -15.987 -12.380 8.507 1.00 92.19 162 ALA A CA 1
ATOM 1212 C C . ALA A 1 162 ? -16.792 -12.662 9.790 1.00 92.19 162 ALA A C 1
ATOM 1214 O O . ALA A 1 162 ? -16.732 -11.900 10.756 1.00 92.19 162 ALA A O 1
ATOM 1215 N N . THR A 1 163 ? -17.519 -13.784 9.816 1.00 93.44 163 THR A N 1
ATOM 1216 C CA . THR A 1 163 ? -18.241 -14.242 11.012 1.00 93.44 163 THR A CA 1
ATOM 1217 C C . THR A 1 163 ? -17.295 -14.357 12.204 1.00 93.44 163 THR A C 1
ATOM 1219 O O . THR A 1 163 ? -16.282 -15.050 12.136 1.00 93.44 163 THR A O 1
ATOM 1222 N N . GLN A 1 164 ? -17.662 -13.703 13.305 1.00 91.56 164 GLN A N 1
ATOM 1223 C CA . GLN A 1 164 ? -16.889 -13.697 14.541 1.00 91.56 164 GLN A CA 1
ATOM 1224 C C . GLN A 1 164 ? -17.563 -14.543 15.621 1.00 91.56 164 GLN A C 1
ATOM 1226 O O . GLN A 1 164 ? -18.789 -14.604 15.699 1.00 91.56 164 GLN A O 1
ATOM 1231 N N . THR A 1 165 ? -16.757 -15.160 16.487 1.00 90.62 165 THR A N 1
ATOM 1232 C CA . THR A 1 165 ? -17.245 -15.840 17.696 1.00 90.62 165 THR A CA 1
ATOM 1233 C C . THR A 1 165 ? -17.001 -14.946 18.905 1.00 90.62 165 THR A C 1
ATOM 1235 O O . THR A 1 165 ? -15.855 -14.641 19.224 1.00 90.62 165 THR A O 1
ATOM 1238 N N . LEU A 1 166 ? -18.074 -14.545 19.588 1.00 87.81 166 LEU A N 1
ATOM 1239 C CA . LEU A 1 166 ? -17.998 -13.798 20.841 1.00 87.81 166 LEU A CA 1
ATOM 1240 C C . LEU A 1 166 ? -18.219 -14.743 22.023 1.00 87.81 166 LEU A C 1
ATOM 1242 O O . LEU A 1 166 ? -19.248 -15.414 22.104 1.00 87.81 166 LEU A O 1
ATOM 1246 N N . LEU A 1 167 ? -17.267 -14.773 22.953 1.00 86.56 167 LEU A N 1
ATOM 1247 C CA . LEU A 1 167 ? -17.395 -15.525 24.197 1.00 86.56 167 LEU A CA 1
ATOM 1248 C C . LEU A 1 167 ? -18.092 -14.670 25.259 1.00 86.56 167 LEU A C 1
ATOM 1250 O O . LEU A 1 167 ? -17.801 -13.484 25.411 1.00 86.56 167 LEU A O 1
ATOM 1254 N N . ALA A 1 168 ? -19.000 -15.278 26.023 1.00 83.62 168 ALA A N 1
ATOM 1255 C CA . ALA A 1 168 ? -19.704 -14.583 27.095 1.00 83.62 168 ALA A CA 1
ATOM 1256 C C . ALA A 1 168 ? -18.716 -13.979 28.110 1.00 83.62 168 ALA A C 1
ATOM 1258 O O . ALA A 1 168 ? -17.758 -14.628 28.528 1.00 83.62 168 ALA A O 1
ATOM 1259 N N . GLY A 1 169 ? -18.954 -12.723 28.496 1.00 83.12 169 GLY A N 1
ATOM 1260 C CA . GLY A 1 169 ? -18.107 -11.991 29.444 1.00 83.12 169 GLY A CA 1
ATOM 1261 C C . GLY A 1 169 ? -16.768 -11.497 28.883 1.00 83.12 169 GLY A C 1
ATOM 1262 O O . GLY A 1 169 ? -16.028 -10.848 29.614 1.00 83.12 169 GLY A O 1
ATOM 1263 N N . SER A 1 170 ? -16.456 -11.760 27.609 1.00 86.44 170 SER A N 1
ATOM 1264 C CA . SER A 1 170 ? -15.237 -11.277 26.951 1.00 86.44 170 SER A CA 1
ATOM 1265 C C . SER A 1 170 ? -15.597 -10.306 25.826 1.00 86.44 170 SER A C 1
ATOM 1267 O O . SER A 1 170 ? -16.243 -10.727 24.868 1.00 86.44 170 SER A O 1
ATOM 1269 N N . PRO A 1 171 ? -15.213 -9.019 25.897 1.00 88.31 171 PRO A N 1
ATOM 1270 C CA . PRO A 1 171 ? -15.445 -8.097 24.793 1.00 88.31 171 PRO A CA 1
ATOM 1271 C C . PRO A 1 171 ? -14.603 -8.498 23.575 1.00 88.31 171 PRO A C 1
ATOM 1273 O O . PRO A 1 171 ? -13.455 -8.917 23.715 1.00 88.31 171 PRO A O 1
ATOM 1276 N N . LEU A 1 172 ? -15.161 -8.327 22.376 1.00 90.12 172 LEU A N 1
ATOM 1277 C CA . LEU A 1 172 ? -14.446 -8.512 21.115 1.00 90.12 172 LEU A CA 1
ATOM 1278 C C . LEU A 1 172 ? -14.308 -7.169 20.405 1.00 90.12 172 LEU A C 1
ATOM 1280 O O . LEU A 1 172 ? -15.304 -6.497 20.143 1.00 90.12 172 LEU A O 1
ATOM 1284 N N . MET A 1 173 ? -13.075 -6.804 20.065 1.00 88.12 173 MET A N 1
ATOM 1285 C CA . MET A 1 173 ? -12.824 -5.695 19.154 1.00 88.12 173 MET A CA 1
ATOM 1286 C C . MET A 1 173 ? -12.881 -6.176 17.715 1.00 88.12 173 MET A C 1
ATOM 1288 O O . MET A 1 173 ? -12.234 -7.157 17.353 1.00 88.12 173 MET A O 1
ATOM 1292 N N . ILE A 1 174 ? -13.636 -5.450 16.901 1.00 89.69 174 ILE A N 1
ATOM 1293 C CA . ILE A 1 174 ? -13.744 -5.690 15.470 1.00 89.69 174 ILE A CA 1
ATOM 1294 C C . ILE A 1 174 ? -13.175 -4.453 14.774 1.00 89.69 174 ILE A C 1
ATOM 1296 O O . ILE A 1 174 ? -13.754 -3.374 14.927 1.00 89.69 174 ILE A O 1
ATOM 1300 N N . PRO A 1 175 ? -12.046 -4.568 14.054 1.00 87.19 175 PRO A N 1
ATOM 1301 C CA . PRO A 1 175 ? -11.532 -3.454 13.277 1.00 87.19 175 PRO A CA 1
ATOM 1302 C C . PRO A 1 175 ? -12.497 -3.146 12.129 1.00 87.19 175 PRO A C 1
ATOM 1304 O O . PRO A 1 175 ? -13.006 -4.056 11.471 1.00 87.19 175 PRO A O 1
ATOM 1307 N N . LEU A 1 176 ? -12.745 -1.858 11.905 1.00 88.94 176 LEU A N 1
ATOM 1308 C CA . LEU A 1 176 ? -13.466 -1.370 10.737 1.00 88.94 176 LEU A CA 1
ATOM 1309 C C . LEU A 1 176 ? -12.433 -0.849 9.746 1.00 88.94 176 LEU A C 1
ATOM 1311 O O . LEU A 1 176 ? -11.619 0.002 10.096 1.00 88.94 176 LEU A O 1
ATOM 1315 N N . ASP A 1 177 ? -12.469 -1.382 8.534 1.00 87.25 177 ASP A N 1
ATOM 1316 C CA . ASP A 1 177 ? -11.603 -0.967 7.437 1.00 87.25 177 ASP A CA 1
ATOM 1317 C C . ASP A 1 177 ? -12.498 -0.415 6.332 1.00 87.25 177 ASP A C 1
ATOM 1319 O O . ASP A 1 177 ? -13.114 -1.165 5.571 1.00 87.25 177 ASP A O 1
ATOM 1323 N N . GLY A 1 178 ? -12.680 0.901 6.353 1.00 88.88 178 GLY A N 1
ATOM 1324 C CA . GLY A 1 178 ? -13.431 1.633 5.348 1.00 88.88 178 GLY A CA 1
ATOM 1325 C C . GLY A 1 178 ? -12.497 2.391 4.419 1.00 88.88 178 GLY A C 1
ATOM 1326 O O . GLY A 1 178 ? -11.417 2.819 4.814 1.00 88.88 178 GLY A O 1
ATOM 1327 N N . PHE A 1 179 ? -12.946 2.569 3.186 1.00 86.50 179 PHE A N 1
ATOM 1328 C CA . PHE A 1 179 ? -12.225 3.265 2.134 1.00 86.50 179 PHE A CA 1
ATOM 1329 C C . PHE A 1 179 ? -13.166 4.244 1.445 1.00 86.50 179 PHE A C 1
ATOM 1331 O O . PHE A 1 179 ? -14.291 3.871 1.118 1.00 86.50 179 PHE A O 1
ATOM 1338 N N . ASP A 1 180 ? -12.692 5.456 1.177 1.00 87.06 180 ASP A N 1
ATOM 1339 C CA . ASP A 1 180 ? -13.380 6.420 0.323 1.00 87.06 180 ASP A CA 1
ATOM 1340 C C . ASP A 1 180 ? -12.451 6.849 -0.821 1.00 87.06 180 ASP A C 1
ATOM 1342 O O . ASP A 1 180 ? -11.370 7.378 -0.540 1.00 87.06 180 ASP A O 1
ATOM 1346 N N . PRO A 1 181 ? -12.827 6.644 -2.100 1.00 85.75 181 PRO A N 1
ATOM 1347 C CA . PRO A 1 181 ? -12.040 7.121 -3.232 1.00 85.75 181 PRO A CA 1
ATOM 1348 C C . PRO A 1 181 ? -11.650 8.600 -3.148 1.00 85.75 181 PRO A C 1
ATOM 1350 O O . PRO A 1 181 ? -10.534 8.952 -3.527 1.00 85.75 181 PRO A O 1
ATOM 1353 N N . ASN A 1 182 ? -12.543 9.464 -2.654 1.00 82.44 182 ASN A N 1
ATOM 1354 C CA . ASN A 1 182 ? -12.320 10.912 -2.609 1.00 82.44 182 ASN A CA 1
ATOM 1355 C C . ASN A 1 182 ? -11.515 11.378 -1.377 1.00 82.44 182 ASN A C 1
ATOM 1357 O O . ASN A 1 182 ? -11.040 12.517 -1.353 1.00 82.44 182 ASN A O 1
ATOM 1361 N N . GLY A 1 183 ? -11.280 10.480 -0.413 1.00 79.06 183 GLY A N 1
ATOM 1362 C CA . GLY A 1 183 ? -10.532 10.752 0.811 1.00 79.06 183 GLY A CA 1
ATOM 1363 C C . GLY A 1 183 ? -11.288 11.577 1.856 1.00 79.06 183 GLY A C 1
ATOM 1364 O O . GLY A 1 183 ? -10.636 12.174 2.715 1.00 79.06 183 GLY A O 1
ATOM 1365 N N . ASP A 1 184 ? -12.618 11.635 1.780 1.00 83.31 184 ASP A N 1
ATOM 1366 C CA . ASP A 1 184 ? -13.459 12.274 2.788 1.00 83.31 184 ASP A CA 1
ATOM 1367 C C . ASP A 1 184 ? -13.443 11.507 4.126 1.00 83.31 184 ASP A C 1
ATOM 1369 O O . ASP A 1 184 ? -13.099 10.323 4.216 1.00 83.31 184 ASP A O 1
ATOM 1373 N N . ASP A 1 185 ? -13.830 12.200 5.201 1.00 84.31 185 ASP A N 1
ATOM 1374 C CA . ASP A 1 185 ? -13.932 11.598 6.530 1.00 84.31 185 ASP A CA 1
ATOM 1375 C C . ASP A 1 185 ? -15.054 10.547 6.564 1.00 84.31 185 ASP A C 1
ATOM 1377 O O . ASP A 1 185 ? -16.246 10.851 6.459 1.00 84.31 185 ASP A O 1
ATOM 1381 N N . LEU A 1 186 ? -14.675 9.290 6.794 1.00 86.56 186 LEU A N 1
ATOM 1382 C CA . LEU A 1 186 ? -15.621 8.191 6.948 1.00 86.56 186 LEU A CA 1
ATOM 1383 C C . LEU A 1 186 ? -16.323 8.245 8.309 1.00 86.56 186 LEU A C 1
ATOM 1385 O O . LEU A 1 186 ? -15.688 8.277 9.366 1.00 86.56 186 LEU A O 1
ATOM 1389 N N . THR A 1 187 ? -17.655 8.164 8.288 1.00 88.88 187 THR A N 1
ATOM 1390 C CA . THR A 1 187 ? -18.473 7.990 9.495 1.00 88.88 187 THR A CA 1
ATOM 1391 C C . THR A 1 187 ? -19.033 6.576 9.560 1.00 88.88 187 THR A C 1
ATOM 1393 O O . THR A 1 187 ? -19.472 6.008 8.562 1.00 88.88 187 THR A O 1
ATOM 1396 N N . TYR A 1 188 ? -19.029 5.999 10.759 1.00 89.69 188 TYR A N 1
ATOM 1397 C CA . TYR A 1 188 ? -19.516 4.645 11.003 1.00 89.69 188 TYR A CA 1
ATOM 1398 C C . TYR A 1 188 ? -20.734 4.687 11.923 1.00 89.69 188 TYR A C 1
ATOM 1400 O O . TYR A 1 188 ? -20.854 5.556 12.787 1.00 89.69 188 TYR A O 1
ATOM 1408 N N . SER A 1 189 ? -21.625 3.709 11.772 1.00 89.94 189 SER A N 1
ATOM 1409 C CA . SER A 1 189 ? -22.689 3.415 12.734 1.00 89.94 189 SER A CA 1
ATOM 1410 C C . SER A 1 189 ? -22.718 1.912 13.001 1.00 89.94 189 SER A C 1
ATOM 1412 O O . SER A 1 189 ? -22.348 1.115 12.140 1.00 89.94 189 SER A O 1
ATOM 1414 N N . VAL A 1 190 ? -23.122 1.513 14.207 1.00 90.50 190 VAL A N 1
ATOM 1415 C CA . VAL A 1 190 ? -23.277 0.101 14.568 1.00 90.50 190 VAL A CA 1
ATOM 1416 C C . VAL A 1 190 ? -24.681 -0.130 15.098 1.00 90.50 190 VAL A C 1
ATOM 1418 O O . VAL A 1 190 ? -25.211 0.665 15.870 1.00 90.50 190 VAL A O 1
ATOM 1421 N N . THR A 1 191 ? -25.311 -1.211 14.658 1.00 88.38 191 THR A N 1
ATOM 1422 C CA . THR A 1 191 ? -26.617 -1.647 15.152 1.00 88.38 191 THR A CA 1
ATOM 1423 C C . THR A 1 191 ? -26.567 -3.147 15.363 1.00 88.38 191 THR A C 1
ATOM 1425 O O . THR A 1 191 ? -26.130 -3.890 14.486 1.00 88.38 191 THR A O 1
ATOM 1428 N N . VAL A 1 192 ? -27.017 -3.598 16.530 1.00 88.25 192 VAL A N 1
ATOM 1429 C CA . VAL A 1 192 ? -27.141 -5.023 16.826 1.00 88.25 192 VAL A CA 1
ATOM 1430 C C . VAL A 1 192 ? -28.567 -5.446 16.512 1.00 88.25 192 VAL A C 1
ATOM 1432 O O . VAL A 1 192 ? -29.499 -5.088 17.229 1.00 88.25 192 VAL A O 1
ATOM 1435 N N . ASN A 1 193 ? -28.739 -6.204 15.432 1.00 83.31 193 ASN A N 1
ATOM 1436 C CA . ASN A 1 193 ? -30.026 -6.800 15.105 1.00 83.31 193 ASN A CA 1
ATOM 1437 C C . ASN A 1 193 ? -30.129 -8.170 15.786 1.00 83.31 193 ASN A C 1
ATOM 1439 O O . ASN A 1 193 ? -29.548 -9.148 15.319 1.00 83.31 193 ASN A O 1
ATOM 1443 N N . GLN A 1 194 ? -30.816 -8.226 16.926 1.00 74.69 194 GLN A N 1
ATOM 1444 C CA . GLN A 1 194 ? -30.997 -9.448 17.707 1.00 74.69 194 GLN A CA 1
ATOM 1445 C C . GLN A 1 194 ? -32.363 -9.474 18.392 1.00 74.69 194 GLN A C 1
ATOM 1447 O O . GLN A 1 194 ? -32.953 -8.438 18.688 1.00 74.69 194 GLN A O 1
ATOM 1452 N N . THR A 1 195 ? -32.829 -10.678 18.709 1.00 65.12 195 THR A N 1
ATOM 1453 C CA . THR A 1 195 ? -34.073 -10.934 19.448 1.00 65.12 195 THR A CA 1
ATOM 1454 C C . THR A 1 195 ? -33.887 -11.028 20.970 1.00 65.12 195 THR A C 1
ATOM 1456 O O . THR A 1 195 ? -34.878 -11.152 21.683 1.00 65.12 195 THR A O 1
ATOM 1459 N N . SER A 1 196 ? -32.654 -10.954 21.495 1.00 60.06 196 SER A N 1
ATOM 1460 C CA . SER A 1 196 ? -32.343 -11.059 22.934 1.00 60.06 196 SER A CA 1
ATOM 1461 C C . SER A 1 196 ? -31.321 -9.993 23.366 1.00 60.06 196 SER A C 1
ATOM 1463 O O . SER A 1 196 ? -30.354 -9.793 22.642 1.00 60.06 196 SER A O 1
ATOM 1465 N N . PRO A 1 197 ? -31.470 -9.311 24.520 1.00 67.69 197 PRO A N 1
ATOM 1466 C CA . PRO A 1 197 ? -30.715 -8.097 24.884 1.00 67.69 197 PRO A CA 1
ATOM 1467 C C . PRO A 1 197 ? -29.256 -8.321 25.344 1.00 67.69 197 PRO A C 1
ATOM 1469 O O . PRO A 1 197 ? -28.699 -7.487 26.052 1.00 67.69 197 PRO A O 1
ATOM 1472 N N . VAL A 1 198 ? -28.628 -9.446 24.999 1.00 77.31 198 VAL A N 1
ATOM 1473 C CA . VAL A 1 198 ? -27.353 -9.877 25.610 1.00 77.31 198 VAL A CA 1
ATOM 1474 C C . VAL A 1 198 ? -26.129 -9.239 24.946 1.00 77.31 198 VAL A C 1
ATOM 1476 O O . VAL A 1 198 ? -25.090 -9.107 25.589 1.00 77.31 198 VAL A O 1
ATOM 1479 N N . LEU A 1 199 ? -26.233 -8.819 23.681 1.00 85.69 199 LEU A N 1
ATOM 1480 C CA . LEU A 1 199 ? -25.125 -8.171 22.975 1.00 85.69 199 LEU A CA 1
ATOM 1481 C C . LEU A 1 199 ? -25.318 -6.662 22.915 1.00 85.69 199 LEU A C 1
ATOM 1483 O O . LEU A 1 199 ? -26.360 -6.167 22.492 1.00 85.69 199 LEU A O 1
ATOM 1487 N N . THR A 1 200 ? -24.278 -5.923 23.257 1.00 86.19 200 THR A N 1
ATOM 1488 C CA . THR A 1 200 ? -24.178 -4.500 22.952 1.00 86.19 200 THR A CA 1
ATOM 1489 C C . THR A 1 200 ? -22.978 -4.295 22.045 1.00 86.19 200 THR A C 1
ATOM 1491 O O . THR A 1 200 ? -21.957 -4.969 22.176 1.00 86.19 200 THR A O 1
ATOM 1494 N N . ALA A 1 201 ? -23.115 -3.385 21.090 1.00 89.50 201 ALA A N 1
ATOM 1495 C CA . ALA A 1 201 ? -22.012 -2.951 20.255 1.00 89.50 201 ALA A CA 1
ATOM 1496 C C . ALA A 1 201 ? -21.925 -1.435 20.349 1.00 89.50 201 ALA A C 1
ATOM 1498 O O . ALA A 1 201 ? -22.937 -0.737 20.278 1.00 89.50 201 ALA A O 1
ATOM 1499 N N . THR A 1 202 ? -20.712 -0.937 20.529 1.00 88.94 202 THR A N 1
ATOM 1500 C CA . THR A 1 202 ? -20.422 0.489 20.581 1.00 88.94 202 THR A CA 1
ATOM 1501 C C . THR A 1 202 ? -19.288 0.787 19.621 1.00 88.94 202 THR A C 1
ATOM 1503 O O . THR A 1 202 ? -18.360 -0.007 19.462 1.00 88.94 202 THR A O 1
ATOM 1506 N N . LEU A 1 203 ? -19.372 1.938 18.958 1.00 89.25 203 LEU A N 1
ATOM 1507 C CA . LEU A 1 203 ? -18.245 2.459 18.204 1.00 89.25 203 LEU A CA 1
ATOM 1508 C C . LEU A 1 203 ? -17.286 3.127 19.173 1.00 89.25 203 LEU A C 1
ATOM 1510 O O . LEU A 1 203 ? -17.683 3.986 19.962 1.00 89.25 203 LEU A O 1
ATOM 1514 N N . ARG A 1 204 ? -16.018 2.733 19.096 1.00 81.19 204 ARG A N 1
ATOM 1515 C CA . ARG A 1 204 ? -14.939 3.425 19.786 1.00 81.19 204 ARG A CA 1
ATOM 1516 C C . ARG A 1 204 ? -14.315 4.419 18.807 1.00 81.19 204 ARG A C 1
ATOM 1518 O O . ARG A 1 204 ? -13.742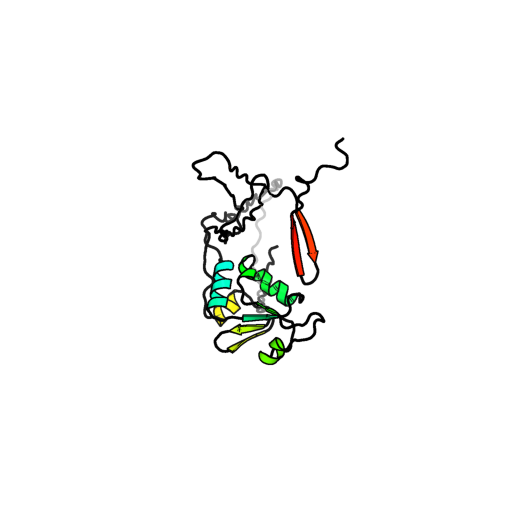 3.969 17.815 1.00 81.19 204 ARG A O 1
ATOM 1525 N N . PRO A 1 205 ? -14.399 5.736 19.049 1.00 72.06 205 PRO A N 1
ATOM 1526 C CA . PRO A 1 205 ? -13.592 6.681 18.297 1.00 72.06 205 PRO A CA 1
ATOM 1527 C C . PRO A 1 205 ? -12.118 6.437 18.626 1.00 72.06 205 PRO A C 1
ATOM 1529 O O . PRO A 1 205 ? -11.769 6.148 19.770 1.00 72.06 205 PRO A O 1
ATOM 1532 N N . ARG A 1 206 ? -11.246 6.553 17.629 1.00 70.44 206 ARG A N 1
ATOM 1533 C CA . ARG A 1 206 ? -9.801 6.468 17.832 1.00 70.44 206 ARG A CA 1
ATOM 1534 C C . ARG A 1 206 ? -9.352 7.627 18.725 1.00 70.44 206 ARG A C 1
ATOM 1536 O O . ARG A 1 206 ? -9.346 8.773 18.287 1.00 70.44 206 ARG A O 1
ATOM 1543 N N . VAL A 1 207 ? -9.023 7.335 19.982 1.00 68.75 207 VAL A N 1
ATOM 1544 C CA . VAL A 1 207 ? -8.736 8.366 20.999 1.00 68.75 207 VAL A CA 1
ATOM 1545 C C . VAL A 1 207 ? -7.281 8.841 20.932 1.00 68.75 207 VAL A C 1
ATOM 1547 O O . VAL A 1 207 ? -6.987 9.989 21.263 1.00 68.75 207 VAL A O 1
ATOM 1550 N N . GLY A 1 208 ? -6.374 7.978 20.463 1.00 74.81 208 GLY A N 1
ATOM 1551 C CA . GLY A 1 208 ? -4.945 8.251 20.381 1.00 74.81 208 GLY A CA 1
ATOM 1552 C C . GLY A 1 208 ? -4.239 7.367 19.358 1.00 74.81 208 GLY A C 1
ATOM 1553 O O . GLY A 1 208 ? -4.652 6.240 19.078 1.00 74.81 208 GLY A O 1
ATOM 1554 N N . ALA A 1 209 ? -3.179 7.916 18.769 1.00 81.12 209 ALA A N 1
ATOM 1555 C CA . ALA A 1 209 ? -2.350 7.224 17.801 1.00 81.12 209 ALA A CA 1
ATOM 1556 C C . ALA A 1 209 ? -0.893 7.657 17.913 1.00 81.12 209 ALA A C 1
ATOM 1558 O O . ALA A 1 209 ? -0.590 8.852 17.887 1.00 81.12 209 ALA A O 1
ATOM 1559 N N . LEU A 1 210 ? 0.017 6.690 17.947 1.00 86.25 210 LEU A N 1
ATOM 1560 C CA . LEU A 1 210 ? 1.432 6.939 17.743 1.00 86.25 210 LEU A CA 1
ATOM 1561 C C . LEU A 1 210 ? 1.726 6.876 16.243 1.00 86.25 210 LEU A C 1
ATOM 1563 O O . LEU A 1 210 ? 1.557 5.833 15.610 1.00 86.25 210 LEU A O 1
ATOM 1567 N N . LYS A 1 211 ? 2.182 7.995 15.673 1.00 88.88 211 LYS A N 1
ATOM 1568 C CA . LYS A 1 211 ? 2.711 8.032 14.307 1.00 88.88 211 LYS A CA 1
ATOM 1569 C C . LYS A 1 211 ? 4.226 7.884 14.335 1.00 88.88 211 LYS A C 1
ATOM 1571 O O . LYS A 1 211 ? 4.914 8.721 14.913 1.00 88.88 211 LYS A O 1
ATOM 1576 N N . ILE A 1 212 ? 4.738 6.849 13.680 1.00 90.81 212 ILE A N 1
ATOM 1577 C CA . ILE A 1 212 ? 6.172 6.605 13.518 1.00 90.81 212 ILE A CA 1
ATOM 1578 C C . ILE A 1 212 ? 6.502 6.706 12.034 1.00 90.81 212 ILE A C 1
ATOM 1580 O O . ILE A 1 212 ? 5.963 5.961 11.223 1.00 90.81 212 ILE A O 1
ATOM 1584 N N . THR A 1 213 ? 7.406 7.609 11.667 1.00 88.62 213 THR A N 1
ATOM 1585 C CA . THR A 1 213 ? 7.959 7.660 10.310 1.00 88.62 213 THR A CA 1
ATOM 1586 C C . THR A 1 213 ? 9.268 6.886 10.288 1.00 88.62 213 THR A C 1
ATOM 1588 O O . THR A 1 213 ? 10.219 7.249 10.980 1.00 88.62 213 THR A O 1
ATOM 1591 N N . VAL A 1 214 ? 9.325 5.823 9.491 1.00 86.62 214 VAL A N 1
ATOM 1592 C CA . VAL A 1 214 ? 10.500 4.961 9.358 1.00 86.62 214 VAL A CA 1
ATOM 1593 C C . VAL A 1 214 ? 11.114 5.183 7.980 1.00 86.62 214 VAL A C 1
ATOM 1595 O O . VAL A 1 214 ? 10.445 5.054 6.952 1.00 86.62 214 VAL A O 1
ATOM 1598 N N . ALA A 1 215 ? 12.404 5.520 7.945 1.00 81.75 215 ALA A N 1
ATOM 1599 C CA . ALA A 1 215 ? 13.130 5.685 6.690 1.00 81.75 215 ALA A CA 1
ATOM 1600 C C . ALA A 1 215 ? 13.037 4.398 5.846 1.00 81.75 215 ALA A C 1
ATOM 1602 O O . ALA A 1 215 ? 13.288 3.306 6.347 1.00 81.75 215 ALA A O 1
ATOM 1603 N N . GLY A 1 216 ? 12.635 4.526 4.579 1.00 75.75 216 GLY A N 1
ATOM 1604 C CA . GLY A 1 216 ? 12.437 3.397 3.658 1.00 75.75 216 GLY A CA 1
ATOM 1605 C C . GLY A 1 216 ? 11.082 2.682 3.766 1.00 75.75 216 GLY A C 1
ATOM 1606 O O . GLY A 1 216 ? 10.601 2.181 2.757 1.00 75.75 216 GLY A O 1
ATOM 1607 N N . TYR A 1 217 ? 10.419 2.711 4.927 1.00 74.88 217 TYR A N 1
ATOM 1608 C CA . TYR A 1 217 ? 9.151 1.997 5.175 1.00 74.88 217 TYR A CA 1
ATOM 1609 C C . TYR A 1 217 ? 7.912 2.905 5.218 1.00 74.88 217 TYR A C 1
ATOM 1611 O O . TYR A 1 217 ? 6.785 2.420 5.158 1.00 74.88 217 TYR A O 1
ATOM 1619 N N . GLY A 1 218 ? 8.103 4.225 5.274 1.00 81.12 218 GLY A N 1
ATOM 1620 C CA . GLY A 1 218 ? 7.010 5.195 5.258 1.00 81.12 218 GLY A CA 1
ATOM 1621 C C . GLY A 1 218 ? 6.450 5.492 6.648 1.00 81.12 218 GLY A C 1
ATOM 1622 O O . GLY A 1 218 ? 7.170 5.453 7.645 1.00 81.12 218 GLY A O 1
ATOM 1623 N N . GLU A 1 219 ? 5.176 5.874 6.706 1.00 83.12 219 GLU A N 1
ATOM 1624 C CA . GLU A 1 219 ? 4.494 6.203 7.958 1.00 83.12 219 GLU A CA 1
ATOM 1625 C C . GLU A 1 219 ? 3.731 4.986 8.490 1.00 83.12 219 GLU A C 1
ATOM 1627 O O . GLU A 1 219 ? 2.938 4.374 7.781 1.00 83.12 219 GLU A O 1
ATOM 1632 N N . MET A 1 220 ? 3.960 4.662 9.759 1.00 83.62 220 MET A N 1
ATOM 1633 C CA . MET A 1 220 ? 3.196 3.690 10.528 1.00 83.62 220 MET A CA 1
ATOM 1634 C C . MET A 1 220 ? 2.334 4.423 11.548 1.00 83.62 220 MET A C 1
ATOM 1636 O O . MET A 1 220 ? 2.795 5.340 12.230 1.00 83.62 220 MET A O 1
ATOM 1640 N N . LEU A 1 221 ? 1.088 3.986 11.676 1.00 81.94 221 LEU A N 1
ATOM 1641 C CA . LEU A 1 221 ? 0.132 4.485 12.650 1.00 81.94 221 LEU A CA 1
ATOM 1642 C C . LEU A 1 221 ? -0.234 3.345 13.601 1.00 81.94 221 LEU A C 1
ATOM 1644 O O . LEU A 1 221 ? -0.680 2.293 13.156 1.00 81.94 221 LEU A O 1
ATOM 1648 N N . ILE A 1 222 ? -0.026 3.552 14.899 1.00 84.00 222 ILE A N 1
ATOM 1649 C CA . ILE A 1 222 ? -0.304 2.571 15.953 1.00 84.00 222 ILE A CA 1
ATOM 1650 C C . ILE A 1 222 ? -1.390 3.141 16.856 1.00 84.00 222 ILE A C 1
ATOM 1652 O O . ILE A 1 222 ? -1.207 4.219 17.417 1.00 84.00 222 ILE A O 1
ATOM 1656 N N . ASP A 1 223 ? -2.495 2.421 17.011 1.00 78.56 223 ASP A N 1
ATOM 1657 C CA . ASP A 1 223 ? -3.568 2.807 17.928 1.00 78.56 223 ASP A CA 1
ATOM 1658 C C . ASP A 1 223 ? -3.132 2.576 19.369 1.00 78.56 223 ASP A C 1
ATOM 1660 O O . ASP A 1 223 ? -2.731 1.469 19.738 1.00 78.56 223 ASP A O 1
ATOM 1664 N N . THR A 1 224 ? -3.191 3.631 20.183 1.00 77.00 224 THR A N 1
ATOM 1665 C CA . THR A 1 224 ? -2.845 3.539 21.599 1.00 77.00 224 THR A CA 1
ATOM 1666 C C . THR A 1 224 ? -4.133 3.340 22.393 1.00 77.00 224 THR A C 1
ATOM 1668 O O . THR A 1 224 ? -4.995 4.213 22.458 1.00 77.00 224 THR A O 1
ATOM 1671 N N . PHE A 1 225 ? -4.307 2.147 22.967 1.00 78.31 225 PHE A N 1
ATOM 1672 C CA . PHE A 1 225 ? -5.472 1.781 23.787 1.00 78.31 225 PHE A CA 1
ATOM 1673 C C . PHE A 1 225 ? -5.389 2.380 25.199 1.00 78.31 225 PHE A C 1
ATOM 1675 O O . PHE A 1 225 ? -5.765 1.746 26.184 1.00 78.31 225 PHE A O 1
ATOM 1682 N N . ASP A 1 226 ? -4.846 3.589 25.321 1.00 74.25 226 ASP A N 1
ATOM 1683 C CA . ASP A 1 226 ? -4.547 4.225 26.606 1.00 74.25 226 ASP A CA 1
ATOM 1684 C C . ASP A 1 226 ? -5.829 4.553 27.388 1.00 74.25 226 ASP A C 1
ATOM 1686 O O . ASP A 1 226 ? -5.804 4.681 28.608 1.00 74.25 226 ASP A O 1
ATOM 1690 N N . ASP A 1 227 ? -6.965 4.646 26.694 1.00 76.38 227 ASP A N 1
ATOM 1691 C CA . ASP A 1 227 ? -8.305 4.790 27.264 1.00 76.38 227 ASP A CA 1
ATOM 1692 C C . ASP A 1 227 ? -8.862 3.485 27.864 1.00 76.38 227 ASP A C 1
ATOM 1694 O O . ASP A 1 227 ? -9.869 3.507 28.572 1.00 76.38 227 ASP A O 1
ATOM 1698 N N . LEU A 1 228 ? -8.216 2.347 27.597 1.00 74.94 228 LEU A N 1
ATOM 1699 C CA . LEU A 1 228 ? -8.550 1.033 28.154 1.00 74.94 228 LEU A CA 1
ATOM 1700 C C . LEU A 1 228 ? -7.607 0.576 29.259 1.00 74.94 228 LEU A C 1
ATOM 1702 O O . LEU A 1 228 ? -7.892 -0.416 29.934 1.00 74.94 228 LEU A O 1
ATOM 1706 N N . VAL A 1 229 ? -6.494 1.279 29.447 1.00 71.75 229 VAL A N 1
ATOM 1707 C CA . VAL A 1 229 ? -5.532 0.970 30.497 1.00 71.75 229 VAL A CA 1
ATOM 1708 C C . VAL A 1 229 ? -5.803 1.891 31.689 1.00 71.75 229 VAL A C 1
ATOM 1710 O O . VAL A 1 229 ? -5.797 3.112 31.532 1.00 71.75 229 VAL A O 1
ATOM 1713 N N . PRO A 1 230 ? -6.035 1.352 32.900 1.00 68.88 230 PRO A N 1
ATOM 1714 C CA . PRO A 1 230 ? -6.196 2.188 34.083 1.00 68.88 230 PRO A CA 1
ATOM 1715 C C . PRO A 1 230 ? -4.928 3.013 34.329 1.00 68.88 230 PRO A C 1
ATOM 1717 O O . PRO A 1 230 ? -3.804 2.512 34.221 1.00 68.88 230 PRO A O 1
ATOM 1720 N N . ARG A 1 231 ? -5.096 4.292 34.682 1.00 73.25 231 ARG A N 1
ATOM 1721 C CA . ARG A 1 231 ? -3.964 5.160 35.019 1.00 73.25 231 ARG A CA 1
ATOM 1722 C C . ARG A 1 231 ? -3.332 4.678 36.319 1.00 73.25 231 ARG A C 1
ATOM 1724 O O . ARG A 1 231 ? -4.007 4.545 37.332 1.00 73.25 231 ARG A O 1
ATOM 1731 N N . VAL A 1 232 ? -2.013 4.488 36.307 1.00 68.00 232 VAL A N 1
ATOM 1732 C CA . VAL A 1 232 ? -1.237 3.986 37.461 1.00 68.00 232 VAL A CA 1
ATOM 1733 C C . VAL A 1 232 ? -1.429 4.841 38.728 1.00 68.00 232 VAL A C 1
ATOM 1735 O O . VAL A 1 232 ? -1.258 4.344 39.837 1.00 68.00 232 VAL A O 1
ATOM 1738 N N . THR A 1 233 ? -1.802 6.115 38.585 1.00 65.81 233 THR A N 1
ATOM 1739 C CA . THR A 1 233 ? -1.984 7.063 39.696 1.00 65.81 233 THR A CA 1
ATOM 1740 C C . THR A 1 233 ? -3.428 7.230 40.170 1.00 65.81 233 THR A C 1
ATOM 1742 O O . THR A 1 233 ? -3.655 8.012 41.088 1.00 65.81 233 THR A O 1
ATOM 1745 N N . GLU A 1 234 ? -4.406 6.543 39.577 1.00 54.88 234 GLU A N 1
ATOM 1746 C CA . GLU A 1 234 ? -5.782 6.549 40.085 1.00 54.88 234 GLU A CA 1
ATOM 1747 C C . GLU A 1 234 ? -5.924 5.473 41.170 1.00 54.88 234 GLU A C 1
ATOM 1749 O O . GLU A 1 234 ? -6.229 4.310 40.906 1.00 54.88 234 GLU A O 1
ATOM 1754 N N . ARG A 1 235 ? -5.632 5.880 42.408 1.00 50.88 235 ARG A N 1
ATOM 1755 C CA . ARG A 1 235 ? -5.999 5.183 43.642 1.00 50.88 235 ARG A CA 1
ATOM 1756 C C . ARG A 1 235 ? -6.803 6.110 44.535 1.00 50.88 235 ARG A C 1
ATOM 1758 O O . ARG A 1 235 ? -6.416 7.295 44.625 1.00 50.88 235 ARG A O 1
#

Sequence (235 aa):
MKFSSWLSSWTRRADWSKNTRRTAGRRNSAAPFGHAEVSMSAEPLEPRLVLDASTPVDDLAAFAKALKNGGATLYGAAWDATTTTQRQLFGDGAQFLNFVEVTNADHSLNSTANANNITTTSPTWVFAGQSRLVGNQTLAALAAQANIAIPQGFTPGMATIATQTLLAGSPLMIPLDGFDPNGDDLTYSVTVNQTSPVLTATLRPRVGALKITVAGYGEMLIDTFDDLVPRVTER

pLDDT: mean 78.66, std 21.42, range [27.38, 98.56]

Secondary structure (DSSP, 8-state):
-PPPPP------------------------PPP-------------------TT--EE-HHHHHHHHHHTT-EEEE-TT-HHHHHHHHTTGGGGGGS-EEE-B-TTS-B-HHHHHTT--SSS-EEE-TTS-EEES---HHHHHHHHT----EE---EEPPPPP-PPPTT--------EE-TT-PPP--------SSTT----------EEEEEETTTEEEEEE--TTTSPPTT--

Foldseek 3Di:
DDDDDDDDDDDDDDDDDDDDDDDDDDDDDDDDDDDPPPPPPPPPPDPPPPVDLFDWDQQLLVLQLVQVVQAKEKEAALLAQQSLVQLCLSPVSSVSHNYDHQADPVRHGDPVCVVLVNPHRAIKIAGPVRDIDTTHDHSVRSCVVSVHDRDIDSDKDWDDDDDDDDDQPDDDDDDTGMDGSVPDDDDDDDDDDDPDPRDDDDDDDQPDWDWDQDVSNGIDIDRDVVVVDDDPPPD